Protein AF-A0A917MVS4-F1 (afdb_monomer_lite)

Secondary structure (DSSP, 8-state):
----------HHHHHHHHHHHHHHHHHHHHHHHHHHHHHHHHHHHHHHHHHHHHHHHHHHS----SSSTT-HHHHHHHHHHH-S---TT-EEEEEEEEEETTEEEEEEEEE--HHHHHHHHHHHT-EE-SS--TT---S---TT--GGGGGTSPPEEEEETTTEEEEEEEETTTTEEEEEEEE-

Structure (mmCIF, N/CA/C/O backbone):
data_AF-A0A917MVS4-F1
#
_entry.id   AF-A0A917MVS4-F1
#
loop_
_atom_site.group_PDB
_atom_site.id
_atom_site.type_symbol
_atom_site.label_atom_id
_atom_site.label_alt_id
_atom_site.label_comp_id
_atom_site.label_asym_id
_atom_site.label_entity_id
_atom_site.label_seq_id
_atom_site.pdbx_PDB_ins_code
_atom_site.Cartn_x
_atom_site.Cartn_y
_atom_site.Cartn_z
_atom_site.occupancy
_atom_site.B_iso_or_equiv
_atom_site.auth_seq_id
_atom_site.auth_comp_id
_atom_site.auth_asym_id
_atom_site.auth_atom_id
_atom_site.pdbx_PDB_model_num
ATOM 1 N N . MET A 1 1 ? -52.071 9.893 83.501 1.00 41.19 1 MET A N 1
ATOM 2 C CA . MET A 1 1 ? -51.547 9.635 82.142 1.00 41.19 1 MET A CA 1
ATOM 3 C C . MET A 1 1 ? -51.287 8.143 82.012 1.00 41.19 1 MET A C 1
ATOM 5 O O . MET A 1 1 ? -50.358 7.652 82.637 1.00 41.19 1 MET 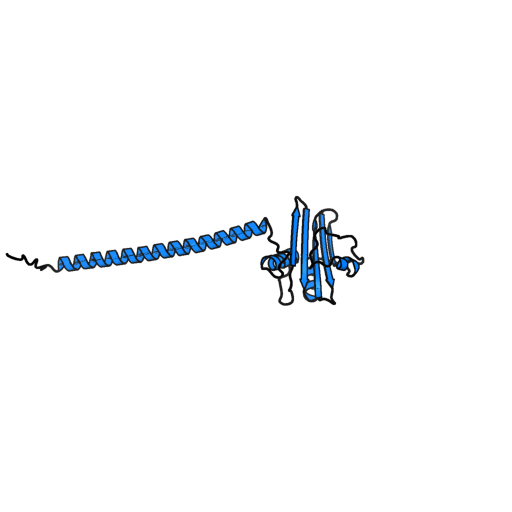A O 1
ATOM 9 N N . LYS A 1 2 ? -52.160 7.395 81.328 1.00 37.34 2 LYS A N 1
ATOM 10 C CA . LYS A 1 2 ? -52.000 5.945 81.138 1.00 37.34 2 LYS A CA 1
ATOM 11 C C . LYS A 1 2 ? -51.473 5.696 79.725 1.00 37.34 2 LYS A C 1
ATOM 13 O O . LYS A 1 2 ? -52.180 5.967 78.761 1.00 37.34 2 LYS A O 1
ATOM 18 N N . TYR A 1 3 ? -50.236 5.215 79.628 1.00 49.66 3 TYR A N 1
ATOM 19 C CA . TYR A 1 3 ? -49.672 4.661 78.399 1.00 49.66 3 TYR A CA 1
ATOM 20 C C . TYR A 1 3 ? -50.401 3.353 78.074 1.00 49.66 3 TYR A C 1
ATOM 22 O O . TYR A 1 3 ? -50.396 2.422 78.880 1.00 49.66 3 TYR A O 1
ATOM 30 N N . VAL A 1 4 ? -51.041 3.286 76.906 1.00 44.44 4 VAL A N 1
ATOM 31 C CA . VAL A 1 4 ? -51.568 2.032 76.359 1.00 44.44 4 VAL A CA 1
ATOM 32 C C . VAL A 1 4 ? -50.402 1.308 75.696 1.00 44.44 4 VAL A C 1
ATOM 34 O O . VAL A 1 4 ? -49.976 1.659 74.599 1.00 44.44 4 VAL A O 1
ATOM 37 N N . ALA A 1 5 ? -49.857 0.315 76.395 1.00 51.31 5 ALA A N 1
ATOM 38 C CA . ALA A 1 5 ? -48.908 -0.629 75.830 1.00 51.31 5 ALA A CA 1
ATOM 39 C C . ALA A 1 5 ? -49.654 -1.550 74.852 1.00 51.31 5 ALA A C 1
ATOM 41 O O . ALA A 1 5 ? -50.436 -2.409 75.262 1.00 51.31 5 ALA A O 1
ATOM 42 N N . PHE A 1 6 ? -49.422 -1.355 73.554 1.00 44.78 6 PHE A N 1
ATOM 43 C CA . PHE A 1 6 ? -49.920 -2.233 72.500 1.00 44.78 6 PHE A CA 1
ATOM 44 C C . PHE A 1 6 ? -49.126 -3.548 72.531 1.00 44.78 6 PHE A C 1
ATOM 46 O O . PHE A 1 6 ? -48.059 -3.681 71.936 1.00 44.78 6 PHE A O 1
ATOM 53 N N . GLN A 1 7 ? -49.618 -4.512 73.307 1.00 50.81 7 GLN A N 1
ATOM 54 C CA . GLN A 1 7 ? -49.076 -5.868 73.388 1.00 50.81 7 GLN A CA 1
ATOM 55 C C . GLN A 1 7 ? -49.448 -6.640 72.109 1.00 50.81 7 GLN A C 1
ATOM 57 O O . GLN A 1 7 ? -50.547 -7.182 71.991 1.00 50.81 7 GLN A O 1
ATOM 62 N N . LEU A 1 8 ? -48.527 -6.695 71.142 1.00 50.81 8 LEU A N 1
ATOM 63 C CA . LEU A 1 8 ? -48.584 -7.581 69.972 1.00 50.81 8 LEU A CA 1
ATOM 64 C C . LEU A 1 8 ? -48.463 -9.047 70.428 1.00 50.81 8 LEU A C 1
ATOM 66 O O . LEU A 1 8 ? -47.380 -9.617 70.470 1.00 50.81 8 LEU A O 1
ATOM 70 N N . ARG A 1 9 ? -49.589 -9.661 70.806 1.00 53.62 9 ARG A N 1
ATOM 71 C CA . ARG A 1 9 ? -49.656 -11.035 71.343 1.00 53.62 9 ARG A CA 1
ATOM 72 C C . ARG A 1 9 ? -50.096 -12.082 70.311 1.00 53.62 9 ARG A C 1
ATOM 74 O O . ARG A 1 9 ? -50.556 -13.152 70.694 1.00 53.62 9 ARG A O 1
ATOM 81 N N . ASN A 1 10 ? -50.004 -11.781 69.014 1.00 52.28 10 ASN A N 1
ATOM 82 C CA . ASN A 1 10 ? -50.500 -12.676 67.970 1.00 52.28 10 ASN A CA 1
ATOM 83 C C . ASN A 1 10 ? -49.387 -13.053 66.966 1.00 52.28 10 ASN A C 1
ATOM 85 O O . ASN A 1 10 ? -49.055 -12.240 66.098 1.00 52.28 10 ASN A O 1
ATOM 89 N N . PRO A 1 11 ? -48.804 -14.267 67.060 1.00 60.72 11 PRO A N 1
ATOM 90 C CA . PRO A 1 11 ? -47.680 -14.704 66.219 1.00 60.72 11 PRO A CA 1
ATOM 91 C C . PRO A 1 11 ? -48.031 -14.767 64.723 1.00 60.72 11 PRO A C 1
ATOM 93 O O . PRO A 1 11 ? -47.141 -14.718 63.875 1.00 60.72 11 PRO A O 1
ATOM 96 N N . VAL A 1 12 ? -49.326 -14.793 64.391 1.00 61.19 12 VAL A N 1
ATOM 97 C CA . VAL A 1 12 ? -49.833 -14.744 63.013 1.00 61.19 12 VAL A CA 1
ATOM 98 C C . VAL A 1 12 ? -49.459 -13.428 62.320 1.00 61.19 12 VAL A C 1
ATOM 100 O O . VAL A 1 12 ? -49.062 -13.442 61.158 1.00 61.19 12 VAL A O 1
ATOM 103 N N . PHE A 1 13 ? -49.495 -12.293 63.028 1.00 57.75 13 PHE A N 1
ATOM 104 C CA . PHE A 1 13 ? -49.138 -10.993 62.441 1.00 57.75 13 PHE A CA 1
ATOM 105 C C . PHE A 1 13 ? -47.639 -10.873 62.139 1.00 57.75 13 PHE A C 1
ATOM 107 O O . PHE A 1 13 ? -47.268 -10.250 61.146 1.00 57.75 13 PHE A O 1
ATOM 114 N N . LEU A 1 14 ? -46.780 -11.503 62.949 1.00 59.91 14 LEU A N 1
ATOM 115 C CA . LEU A 1 14 ? -45.331 -11.502 62.735 1.00 59.91 14 LEU A CA 1
ATOM 116 C C . LEU A 1 14 ? -44.950 -12.331 61.495 1.00 59.91 14 LEU A C 1
ATOM 118 O O . LEU A 1 14 ? -44.132 -11.900 60.685 1.00 59.91 14 LEU A O 1
ATOM 122 N N . LEU A 1 15 ? -45.593 -13.490 61.309 1.00 58.59 15 LEU A N 1
ATOM 123 C CA . LEU A 1 15 ? -45.392 -14.359 60.143 1.00 58.59 15 LEU A CA 1
ATOM 124 C C . LEU A 1 15 ? -45.848 -13.696 58.837 1.00 58.59 15 LEU A C 1
ATOM 126 O O . LEU A 1 15 ? -45.114 -13.727 57.849 1.00 58.59 15 LEU A O 1
ATOM 130 N N . VAL A 1 16 ? -47.006 -13.027 58.841 1.00 62.59 16 VAL A N 1
ATOM 131 C CA . VAL A 1 16 ? -47.497 -12.277 57.671 1.00 62.59 16 VAL A CA 1
ATOM 132 C C . VAL A 1 16 ? -46.528 -11.147 57.302 1.00 62.59 16 VAL A C 1
ATOM 134 O O . VAL A 1 16 ? -46.169 -11.005 56.133 1.00 62.59 16 VAL A O 1
ATOM 137 N N . PHE A 1 17 ? -46.003 -10.404 58.283 1.00 59.25 17 PHE A N 1
ATOM 138 C CA . PHE A 1 17 ? -45.018 -9.348 58.023 1.00 59.25 17 PHE A CA 1
ATOM 139 C C . PHE A 1 17 ? -43.716 -9.883 57.403 1.00 59.25 17 PHE A C 1
ATOM 141 O O . PHE A 1 17 ? -43.214 -9.307 56.438 1.00 59.25 17 PHE A O 1
ATOM 148 N N . ILE A 1 18 ? -43.197 -11.017 57.887 1.00 62.38 18 ILE A N 1
ATOM 149 C CA . ILE A 1 18 ? -41.980 -11.645 57.340 1.00 62.38 18 ILE A CA 1
ATOM 150 C C . ILE A 1 18 ? -42.192 -12.085 55.881 1.00 62.38 18 ILE A C 1
ATOM 152 O O . ILE A 1 18 ? -41.308 -11.889 55.040 1.00 62.38 18 ILE A O 1
ATOM 156 N N . THR A 1 19 ? -43.370 -12.618 55.538 1.00 57.91 19 THR A N 1
ATOM 157 C CA . THR A 1 19 ? -43.679 -13.002 54.146 1.00 57.91 19 THR A CA 1
ATOM 158 C C . THR A 1 19 ? -43.771 -11.802 53.198 1.00 57.91 19 THR A C 1
ATOM 160 O O . THR A 1 19 ? -43.293 -11.880 52.068 1.00 57.91 19 THR A O 1
ATOM 163 N N . ILE A 1 20 ? -44.290 -10.658 53.658 1.00 62.25 20 ILE A N 1
ATOM 164 C CA . ILE A 1 20 ? -44.389 -9.434 52.844 1.00 62.25 20 ILE A CA 1
ATOM 165 C C . ILE A 1 20 ? -43.001 -8.815 52.616 1.00 62.25 20 ILE A C 1
ATOM 167 O O . ILE A 1 20 ? -42.663 -8.441 51.491 1.00 62.25 20 ILE A O 1
ATOM 171 N N . VAL A 1 21 ? -42.159 -8.756 53.654 1.00 61.44 21 VAL A N 1
ATOM 172 C CA . VAL A 1 21 ? -40.800 -8.192 53.555 1.00 61.44 21 VAL A CA 1
ATOM 173 C C . VAL A 1 21 ? -39.905 -9.044 52.644 1.00 61.44 21 VAL A C 1
ATOM 175 O O . VAL A 1 21 ? -39.196 -8.504 51.793 1.00 61.44 21 VAL A O 1
ATOM 178 N N . THR A 1 22 ? -39.971 -10.376 52.753 1.00 63.06 22 THR A N 1
ATOM 179 C CA . THR A 1 22 ? -39.196 -11.288 51.887 1.00 63.06 22 THR A CA 1
ATOM 180 C C . THR A 1 22 ? -39.677 -11.273 50.430 1.00 63.06 22 THR A C 1
ATOM 182 O O . THR A 1 22 ? -38.852 -11.351 49.511 1.00 63.06 22 THR A O 1
ATOM 185 N N . ALA A 1 23 ? -40.981 -11.085 50.191 1.00 61.34 23 ALA A N 1
ATOM 186 C CA . ALA A 1 23 ? -41.532 -10.873 48.853 1.00 61.34 23 ALA A CA 1
ATOM 187 C C . ALA A 1 23 ? -41.030 -9.559 48.223 1.00 61.34 23 ALA A C 1
ATOM 189 O O . ALA A 1 23 ? -40.517 -9.586 47.102 1.00 61.34 23 ALA A O 1
ATOM 190 N N . CYS A 1 24 ? -41.074 -8.436 48.951 1.00 64.00 24 CYS A N 1
ATOM 191 C CA . CYS A 1 24 ? -40.551 -7.146 48.477 1.00 64.00 24 CYS A CA 1
ATOM 192 C C . CYS A 1 24 ? -39.060 -7.209 48.123 1.00 64.00 24 CYS A C 1
ATOM 194 O O . CYS A 1 24 ? -38.662 -6.774 47.043 1.00 64.00 24 CYS A O 1
ATOM 196 N N . HIS A 1 25 ? -38.239 -7.819 48.981 1.00 64.38 25 HIS A N 1
ATOM 197 C CA . HIS A 1 25 ? -36.796 -7.925 48.749 1.00 64.38 25 HIS A CA 1
ATOM 198 C C . HIS A 1 25 ? -36.465 -8.779 47.508 1.00 64.38 25 HIS A C 1
ATOM 200 O O . HIS A 1 25 ? -35.512 -8.512 46.771 1.00 64.38 25 HIS A O 1
ATOM 206 N N . THR A 1 26 ? -37.284 -9.800 47.236 1.00 70.44 26 THR A N 1
ATOM 207 C CA . THR A 1 26 ? -37.154 -10.646 46.041 1.00 70.44 26 THR A CA 1
ATOM 208 C C . THR A 1 26 ? -37.550 -9.895 44.769 1.00 70.44 26 THR A C 1
ATOM 210 O O . THR A 1 26 ? -36.876 -10.030 43.745 1.00 70.44 26 THR A O 1
ATOM 213 N N . VAL A 1 27 ? -38.612 -9.085 44.826 1.00 75.75 27 VAL A N 1
ATOM 214 C CA . VAL A 1 27 ? -39.059 -8.238 43.709 1.00 75.75 27 VAL A CA 1
ATOM 215 C C . VAL A 1 27 ? -38.017 -7.165 43.390 1.00 75.75 27 VAL A C 1
ATOM 217 O O . VAL A 1 27 ? -37.654 -7.006 42.226 1.00 75.75 27 VAL A O 1
ATOM 220 N N . GLU A 1 28 ? -37.454 -6.501 44.400 1.00 76.25 28 GLU A N 1
ATOM 221 C CA . GLU A 1 28 ? -36.420 -5.479 44.210 1.00 76.25 28 GLU A CA 1
ATOM 222 C C . GLU A 1 28 ? -35.139 -6.068 43.598 1.00 76.25 28 GLU A C 1
ATOM 224 O O . GLU A 1 28 ? -34.580 -5.512 42.648 1.00 76.25 28 GLU A O 1
ATOM 229 N N . ARG A 1 29 ? -34.697 -7.243 44.075 1.00 79.19 29 ARG A N 1
ATOM 230 C CA . ARG A 1 29 ? -33.520 -7.929 43.518 1.00 79.19 29 ARG A CA 1
ATOM 231 C C . ARG A 1 29 ? -33.736 -8.341 42.062 1.00 79.19 29 ARG A C 1
ATOM 233 O O . ARG A 1 29 ? -32.849 -8.129 41.236 1.00 79.19 29 ARG A O 1
ATOM 240 N N . LYS A 1 30 ? -34.907 -8.903 41.736 1.00 82.31 30 LYS A N 1
ATOM 241 C CA . LYS A 1 30 ? -35.267 -9.256 40.352 1.00 82.31 30 LYS A CA 1
ATOM 242 C C . LYS A 1 30 ? -35.356 -8.012 39.463 1.00 82.31 30 LYS A C 1
ATOM 244 O O . LYS A 1 30 ? -34.868 -8.051 38.337 1.00 82.31 30 LYS A O 1
ATOM 249 N N . GLY A 1 31 ? -35.897 -6.907 39.979 1.00 77.88 31 GLY A N 1
ATOM 250 C CA . GLY A 1 31 ? -35.956 -5.619 39.285 1.00 77.88 31 GLY A CA 1
ATOM 251 C C . GLY A 1 31 ? -34.570 -5.065 38.943 1.00 77.88 31 GLY A C 1
ATOM 252 O O . GLY A 1 31 ? -34.321 -4.715 37.791 1.00 77.88 31 GLY A O 1
ATOM 253 N N . LYS A 1 32 ? -33.631 -5.071 39.900 1.00 85.81 32 LYS A N 1
ATOM 254 C CA . LYS A 1 32 ? -32.236 -4.647 39.665 1.00 85.81 32 LYS A CA 1
ATOM 255 C C . LYS A 1 32 ? -31.526 -5.536 38.638 1.00 85.81 32 LYS A C 1
ATOM 257 O O . LYS A 1 32 ? -30.862 -5.020 37.747 1.00 85.81 32 LYS A O 1
ATOM 262 N N . GLN A 1 33 ? -31.710 -6.856 38.710 1.00 85.50 33 GLN A N 1
ATOM 263 C CA . GLN A 1 33 ? -31.134 -7.791 37.734 1.00 85.50 33 GLN A CA 1
ATOM 264 C C . GLN A 1 33 ? -31.681 -7.575 36.316 1.00 85.50 33 GLN A C 1
ATOM 266 O O . GLN A 1 33 ? -30.920 -7.623 35.352 1.00 85.50 33 GLN A O 1
ATOM 271 N N . LEU A 1 34 ? -32.983 -7.309 36.182 1.00 83.75 34 LEU A N 1
ATOM 272 C CA . LEU A 1 34 ? -33.605 -6.968 34.901 1.00 83.75 34 LEU A CA 1
ATOM 273 C C . LEU A 1 34 ? -33.063 -5.650 34.339 1.00 83.75 34 LEU A C 1
ATOM 275 O O . LEU A 1 34 ? -32.744 -5.591 33.155 1.00 83.75 34 LEU A O 1
ATOM 279 N N . ALA A 1 35 ? -32.910 -4.623 35.178 1.00 84.44 35 ALA A N 1
ATOM 280 C CA . ALA A 1 35 ? -32.369 -3.330 34.765 1.00 84.44 35 ALA A CA 1
ATOM 281 C C . ALA A 1 35 ? -30.907 -3.429 34.295 1.00 84.44 35 ALA A C 1
ATOM 283 O O . ALA A 1 35 ? -30.560 -2.874 33.255 1.00 84.44 35 ALA A O 1
ATOM 284 N N . GLU A 1 36 ? -30.059 -4.171 35.012 1.00 89.62 36 GLU A N 1
ATOM 285 C CA . GLU A 1 36 ? -28.662 -4.382 34.612 1.00 89.62 36 GLU A CA 1
ATOM 286 C C . GLU A 1 36 ? -28.554 -5.218 33.331 1.00 89.62 36 GLU A C 1
ATOM 288 O O . GLU A 1 36 ? -27.812 -4.856 32.419 1.00 89.62 36 GLU A O 1
ATOM 293 N N . LYS A 1 37 ? -29.373 -6.269 33.181 1.00 89.19 37 LYS A N 1
ATOM 294 C CA . LYS A 1 37 ? -29.422 -7.053 31.937 1.00 89.19 37 LYS A CA 1
ATOM 295 C C . LYS A 1 37 ? -29.899 -6.212 30.749 1.00 89.19 37 LYS A C 1
ATOM 297 O O . LYS A 1 37 ? -29.370 -6.352 29.647 1.00 89.19 37 LYS A O 1
ATOM 302 N N . ALA A 1 38 ? -30.865 -5.318 30.967 1.00 84.88 38 ALA A N 1
ATOM 303 C CA . ALA A 1 38 ? -31.341 -4.386 29.949 1.00 84.88 38 ALA A CA 1
ATOM 304 C C . ALA A 1 38 ? -30.250 -3.384 29.539 1.00 84.88 38 ALA A C 1
ATOM 306 O O . ALA A 1 38 ? -30.046 -3.180 28.345 1.00 84.88 38 ALA A O 1
ATOM 307 N N . LYS A 1 39 ? -29.502 -2.819 30.499 1.00 88.50 39 LYS A N 1
ATOM 308 C CA . LYS A 1 39 ? -28.346 -1.952 30.210 1.00 88.50 39 LYS A CA 1
ATOM 309 C C . LYS A 1 39 ? -27.271 -2.687 29.419 1.00 88.50 39 LYS A C 1
ATOM 311 O O . LYS A 1 39 ? -26.815 -2.168 28.410 1.00 88.50 39 LYS A O 1
ATOM 316 N N . GLN A 1 40 ? -26.899 -3.892 29.844 1.00 90.00 40 GLN A N 1
ATOM 317 C CA . GLN A 1 40 ? -25.866 -4.679 29.173 1.00 90.00 40 GLN A CA 1
ATOM 318 C C . GLN A 1 40 ? -26.264 -5.010 27.729 1.00 90.00 40 GLN A C 1
ATOM 320 O O . GLN A 1 40 ? -25.485 -4.780 26.808 1.00 90.00 40 GLN A O 1
ATOM 325 N N . THR A 1 41 ? -27.514 -5.434 27.522 1.00 88.38 41 THR A N 1
ATOM 326 C CA . THR A 1 41 ? -28.061 -5.680 26.179 1.00 88.38 41 THR A CA 1
ATOM 327 C C . THR A 1 41 ? -28.059 -4.400 25.338 1.00 88.38 41 THR A C 1
ATOM 329 O O . THR A 1 41 ? -27.696 -4.433 24.167 1.00 88.38 41 THR A O 1
ATOM 332 N N . ALA A 1 42 ? -28.429 -3.253 25.920 1.00 87.50 42 ALA A N 1
ATOM 333 C CA . ALA A 1 42 ? -28.412 -1.972 25.217 1.00 87.50 42 ALA A CA 1
ATOM 334 C C . ALA A 1 42 ? -26.993 -1.567 24.782 1.00 87.50 42 ALA A C 1
ATOM 336 O O . ALA A 1 42 ? -26.820 -1.086 23.662 1.00 87.50 42 ALA A O 1
ATOM 337 N N . THR A 1 43 ? -25.982 -1.800 25.623 1.00 89.94 43 THR A N 1
ATOM 338 C CA . THR A 1 43 ? -24.574 -1.552 25.283 1.00 89.94 43 THR A CA 1
ATOM 339 C C . THR A 1 43 ? -24.095 -2.486 24.172 1.00 89.94 43 THR A C 1
ATOM 341 O O . THR A 1 43 ? -23.562 -2.015 23.174 1.00 89.94 43 THR A O 1
ATOM 344 N N . GLU A 1 44 ? -24.361 -3.791 24.271 1.00 92.62 44 GLU A N 1
ATOM 345 C CA . GLU A 1 44 ? -23.974 -4.768 23.240 1.00 92.62 44 GLU A CA 1
ATOM 346 C C . GLU A 1 44 ? -24.630 -4.477 21.881 1.00 92.62 44 GLU A C 1
ATOM 348 O O . GLU A 1 44 ? -23.982 -4.554 20.830 1.00 92.62 44 GLU A O 1
ATOM 353 N N . VAL A 1 45 ? -25.914 -4.100 21.886 1.00 90.00 45 VAL A N 1
ATOM 354 C CA . VAL A 1 45 ? -26.632 -3.684 20.676 1.00 90.00 45 VAL A CA 1
ATOM 355 C C . VAL A 1 45 ? -26.020 -2.406 20.110 1.00 90.00 45 VAL A C 1
ATOM 357 O O . VAL A 1 45 ? -25.768 -2.349 18.907 1.00 90.00 45 VAL A O 1
ATOM 360 N N . ARG A 1 46 ? -25.731 -1.404 20.951 1.00 89.00 46 ARG A N 1
ATOM 361 C CA . ARG A 1 46 ? -25.084 -0.155 20.527 1.00 89.00 46 ARG A CA 1
ATOM 362 C C . ARG A 1 46 ? -23.729 -0.419 19.876 1.00 89.00 46 ARG A C 1
ATOM 364 O O . ARG A 1 46 ? -23.487 0.092 18.787 1.00 89.00 46 ARG A O 1
ATOM 371 N N . ASP A 1 47 ? -22.887 -1.242 20.489 1.00 90.00 47 ASP A N 1
ATOM 372 C CA . ASP A 1 47 ? -21.557 -1.568 19.967 1.00 90.00 47 ASP A CA 1
ATOM 373 C C . ASP A 1 47 ? -21.647 -2.330 18.643 1.00 90.00 47 ASP A C 1
ATOM 375 O O . ASP A 1 47 ? -20.904 -2.060 17.697 1.00 90.00 47 ASP A O 1
ATOM 379 N N . THR A 1 48 ? -22.599 -3.260 18.539 1.00 90.69 48 THR A N 1
ATOM 380 C CA . THR A 1 48 ? -22.844 -4.012 17.304 1.00 90.69 48 THR A CA 1
ATOM 381 C C . THR A 1 48 ? -23.333 -3.099 16.182 1.00 90.69 48 THR A C 1
ATOM 383 O O . THR A 1 48 ? -22.882 -3.230 15.042 1.00 90.69 48 THR A O 1
ATOM 386 N N . VAL A 1 49 ? -24.243 -2.168 16.484 1.00 88.12 49 VAL A N 1
ATOM 387 C CA . VAL A 1 49 ? -24.736 -1.177 15.521 1.00 88.12 49 VAL A CA 1
ATOM 388 C C . VAL A 1 49 ? -23.614 -0.232 15.107 1.00 88.12 49 VAL A C 1
ATOM 390 O O . VAL A 1 49 ? -23.431 -0.048 13.910 1.00 88.12 49 VAL A O 1
ATOM 393 N N . SER A 1 50 ? -22.819 0.286 16.049 1.00 82.94 50 SER A N 1
ATOM 394 C CA . SER A 1 50 ? -21.676 1.161 15.754 1.00 82.94 50 SER A CA 1
ATOM 395 C C . SER A 1 50 ? -20.705 0.484 14.794 1.00 82.94 50 SER A C 1
ATOM 397 O O . SER A 1 50 ? -20.469 0.994 13.709 1.00 82.94 50 SER A O 1
ATOM 399 N N . LYS A 1 51 ? -20.266 -0.744 15.101 1.00 84.69 51 LYS A N 1
ATOM 400 C CA . LYS A 1 51 ? -19.364 -1.506 14.220 1.00 84.69 51 LYS A CA 1
ATOM 401 C C . LYS A 1 51 ? -19.951 -1.743 12.829 1.00 84.69 51 LYS A C 1
ATOM 403 O O . LYS A 1 51 ? -19.219 -1.772 11.842 1.00 84.69 51 LYS A O 1
ATOM 408 N N . ARG A 1 52 ? -21.269 -1.952 12.727 1.00 82.38 52 ARG A N 1
ATOM 409 C CA . ARG A 1 52 ? -21.949 -2.100 11.431 1.00 82.38 52 ARG A CA 1
ATOM 410 C C . ARG A 1 52 ? -21.996 -0.787 10.662 1.00 82.38 52 ARG A C 1
ATOM 412 O O . ARG A 1 52 ? -21.794 -0.834 9.454 1.00 82.38 52 ARG A O 1
ATOM 419 N N . VAL A 1 53 ? -22.257 0.332 11.340 1.00 76.94 53 VAL A N 1
ATOM 420 C CA . VAL A 1 53 ? -22.238 1.678 10.756 1.00 76.94 53 VAL A CA 1
ATOM 421 C C . VAL A 1 53 ? -20.832 2.007 10.274 1.00 76.94 53 VAL A C 1
ATOM 423 O O . VAL A 1 53 ? -20.686 2.323 9.102 1.00 76.94 53 VAL A O 1
ATOM 426 N N . ASP A 1 54 ? -19.807 1.812 11.102 1.00 75.31 54 ASP A N 1
ATOM 427 C CA . ASP A 1 54 ? -18.407 2.057 10.743 1.00 75.31 54 ASP A CA 1
ATOM 428 C C . ASP A 1 54 ? -17.996 1.223 9.527 1.00 75.31 54 ASP A C 1
ATOM 430 O O . ASP A 1 54 ? -17.449 1.748 8.564 1.00 75.31 54 ASP A O 1
ATOM 434 N N . LYS A 1 55 ? -18.358 -0.067 9.500 1.00 73.88 55 LYS A N 1
ATOM 435 C CA . LYS A 1 55 ? -18.117 -0.939 8.340 1.00 73.88 55 LYS A CA 1
ATOM 436 C C . LYS A 1 55 ? -18.849 -0.462 7.080 1.00 73.88 55 LYS A C 1
ATOM 438 O O . LYS A 1 55 ? -18.346 -0.639 5.974 1.00 73.88 55 LYS A O 1
ATOM 443 N N . TRP A 1 56 ? -20.053 0.089 7.224 1.00 70.88 56 TRP A N 1
ATOM 444 C CA . TRP A 1 56 ? -20.833 0.621 6.105 1.00 70.88 56 TRP A CA 1
ATOM 445 C C . TRP A 1 56 ? -20.263 1.937 5.580 1.00 70.88 56 TRP A C 1
ATOM 447 O O . TRP A 1 56 ? -20.174 2.115 4.366 1.00 70.88 56 TRP A O 1
ATOM 457 N N . VAL A 1 57 ? -19.863 2.829 6.486 1.00 67.00 57 VAL A N 1
ATOM 458 C CA . VAL A 1 57 ? -19.192 4.089 6.168 1.00 67.00 57 VAL A CA 1
ATOM 459 C C . VAL A 1 57 ? -17.878 3.790 5.469 1.00 67.00 57 VAL A C 1
ATOM 461 O O . VAL A 1 57 ? -17.683 4.285 4.372 1.00 67.00 57 VAL A O 1
ATOM 464 N N . ASP A 1 58 ? -17.053 2.890 6.004 1.00 68.38 58 ASP A N 1
ATOM 465 C CA . ASP A 1 58 ? -15.779 2.504 5.392 1.00 68.38 58 ASP A CA 1
ATOM 466 C C . ASP A 1 58 ? -15.955 1.841 4.018 1.00 68.38 58 ASP A C 1
ATOM 468 O O . ASP A 1 58 ? -15.154 2.032 3.109 1.00 68.38 58 ASP A O 1
ATOM 472 N N . LYS A 1 59 ? -17.047 1.091 3.821 1.00 64.62 59 LYS A N 1
ATOM 473 C CA . LYS A 1 59 ? -17.389 0.537 2.506 1.00 64.62 59 LYS A CA 1
ATOM 474 C C . LYS A 1 59 ? -17.763 1.626 1.495 1.00 64.62 59 LYS A C 1
ATOM 476 O O . LYS A 1 59 ? -17.563 1.424 0.299 1.00 64.62 59 LYS A O 1
ATOM 481 N N . ARG A 1 60 ? -18.370 2.731 1.939 1.00 60.59 60 ARG A N 1
ATOM 482 C CA . ARG A 1 60 ? -18.875 3.787 1.047 1.00 60.59 60 ARG A CA 1
ATOM 483 C C . ARG A 1 60 ? -17.885 4.932 0.845 1.00 60.59 60 ARG A C 1
ATOM 485 O O . ARG A 1 60 ? -17.842 5.488 -0.245 1.00 60.59 60 ARG A O 1
ATOM 492 N N . PHE A 1 61 ? -17.118 5.241 1.879 1.00 63.69 61 PHE A N 1
ATOM 493 C CA . PHE A 1 61 ? -16.102 6.277 1.966 1.00 63.69 61 PHE A CA 1
ATOM 494 C C . PHE A 1 61 ? -14.882 5.633 2.614 1.00 63.69 61 PHE A C 1
ATOM 496 O O . PHE A 1 61 ? -14.718 5.717 3.834 1.00 63.69 61 PHE A O 1
ATOM 503 N N . PRO A 1 62 ? -14.085 4.894 1.830 1.00 65.75 62 PRO A N 1
ATOM 504 C CA . PRO A 1 62 ? -12.937 4.200 2.373 1.00 65.75 62 PRO A CA 1
ATOM 505 C C . PRO A 1 62 ? -12.031 5.203 3.084 1.00 65.75 62 PRO A C 1
ATOM 507 O O . PRO A 1 62 ? -11.511 6.122 2.464 1.00 65.75 62 PRO A O 1
ATOM 510 N N . ALA A 1 63 ? -11.855 5.044 4.396 1.00 82.94 63 ALA A N 1
ATOM 511 C CA . ALA A 1 63 ? -10.907 5.848 5.146 1.00 82.94 63 ALA A CA 1
ATOM 512 C C . ALA A 1 63 ? -9.476 5.511 4.694 1.00 82.94 63 ALA A C 1
ATOM 514 O O . ALA A 1 63 ? -9.113 4.331 4.601 1.00 82.94 63 ALA A O 1
ATOM 515 N N . PHE A 1 64 ? -8.699 6.551 4.408 1.00 89.56 64 PHE A N 1
ATOM 516 C CA . PHE A 1 64 ? -7.265 6.535 4.125 1.00 89.56 64 PHE A CA 1
ATOM 517 C C . PHE A 1 64 ? -6.594 7.531 5.074 1.00 89.56 64 PHE A C 1
ATOM 519 O O . PHE A 1 64 ? -7.195 8.556 5.398 1.00 89.56 64 PHE A O 1
ATOM 526 N N . ASP A 1 65 ? -5.364 7.249 5.501 1.00 92.44 65 ASP A N 1
ATOM 527 C CA . ASP A 1 65 ? -4.534 8.216 6.218 1.00 92.44 65 ASP A CA 1
ATOM 528 C C . ASP A 1 65 ? -3.224 8.429 5.457 1.00 92.44 65 ASP A C 1
ATOM 530 O O . ASP A 1 65 ? -2.289 7.628 5.522 1.00 92.44 65 ASP A O 1
ATOM 534 N N . ALA A 1 66 ? -3.160 9.535 4.721 1.00 93.31 66 ALA A N 1
ATOM 535 C CA . ALA A 1 66 ? -1.992 9.872 3.923 1.00 93.31 66 ALA A CA 1
ATOM 536 C C . ALA A 1 66 ? -0.829 10.432 4.757 1.00 93.31 66 ALA A C 1
ATOM 538 O O . ALA A 1 66 ? 0.258 10.617 4.220 1.00 93.31 66 ALA A O 1
ATOM 539 N N . TYR A 1 67 ? -1.014 10.731 6.045 1.00 93.56 67 TYR A N 1
ATOM 540 C CA . TYR A 1 67 ? -0.019 11.461 6.837 1.00 93.56 67 TYR A CA 1
ATOM 541 C C . TYR A 1 67 ? 0.592 10.619 7.955 1.00 93.56 67 TYR A C 1
ATOM 543 O O . TYR A 1 67 ? 1.740 10.859 8.337 1.00 93.56 67 TYR A O 1
ATOM 551 N N . GLN A 1 68 ? -0.128 9.616 8.458 1.00 96.12 68 GLN A N 1
ATOM 552 C CA . GLN A 1 68 ? 0.372 8.698 9.478 1.00 96.12 68 GLN A CA 1
ATOM 553 C C . GLN A 1 68 ? 0.546 7.286 8.906 1.00 96.12 68 GLN A C 1
ATOM 555 O O . GLN A 1 68 ? -0.418 6.704 8.405 1.00 96.12 68 GLN A O 1
ATOM 560 N N . PRO A 1 69 ? 1.753 6.695 8.990 1.00 97.75 69 PRO A N 1
ATOM 561 C CA . PRO A 1 69 ? 1.953 5.321 8.564 1.00 97.75 69 PRO A CA 1
ATOM 562 C C . PRO A 1 69 ? 1.307 4.333 9.537 1.00 97.75 69 PRO A C 1
ATOM 564 O O . PRO A 1 69 ? 1.152 4.615 10.724 1.00 97.75 69 PRO A O 1
ATOM 567 N N . ASP A 1 70 ? 1.012 3.130 9.045 1.00 97.19 70 ASP A N 1
ATOM 568 C CA . ASP A 1 70 ? 0.628 1.968 9.861 1.00 97.19 70 ASP A CA 1
ATOM 569 C C . ASP A 1 70 ? -0.608 2.183 10.759 1.00 97.19 70 ASP A C 1
ATOM 571 O O . ASP A 1 70 ? -0.800 1.471 11.753 1.00 97.19 70 ASP A O 1
ATOM 575 N N . THR A 1 71 ? -1.489 3.117 10.393 1.00 96.19 71 THR A N 1
ATOM 576 C CA . THR A 1 71 ? -2.821 3.215 10.996 1.00 96.19 71 THR A CA 1
ATOM 577 C C . THR A 1 71 ? -3.639 1.964 10.675 1.00 96.19 71 THR A C 1
ATOM 579 O O . THR A 1 71 ? -3.391 1.259 9.692 1.00 96.19 71 THR A O 1
ATOM 582 N N . GLU A 1 72 ? -4.659 1.678 11.484 1.00 94.25 72 GLU A N 1
ATOM 583 C CA . GLU A 1 72 ? -5.555 0.545 11.216 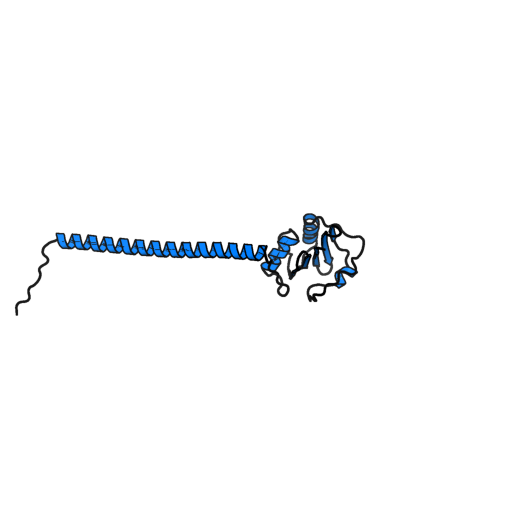1.00 94.25 72 GLU A CA 1
ATOM 584 C C . GLU A 1 72 ? -6.273 0.690 9.863 1.00 94.25 72 GLU A C 1
ATOM 586 O O . GLU A 1 72 ? -6.476 -0.300 9.156 1.00 94.25 72 GLU A O 1
ATOM 591 N N . HIS A 1 73 ? -6.567 1.927 9.444 1.00 92.56 73 HIS A N 1
ATOM 592 C CA . HIS A 1 73 ? -7.087 2.218 8.109 1.00 92.56 73 HIS A CA 1
ATOM 593 C C . HIS A 1 73 ? -6.076 1.843 7.018 1.00 92.56 73 HIS A C 1
ATOM 595 O O . HIS A 1 73 ? -6.419 1.079 6.117 1.00 92.56 73 HIS A O 1
ATOM 601 N N . ASN A 1 74 ? -4.817 2.275 7.124 1.00 96.44 74 ASN A N 1
ATOM 602 C CA . ASN A 1 74 ? -3.799 1.985 6.110 1.00 96.44 74 ASN A CA 1
ATOM 603 C C . ASN A 1 74 ? -3.479 0.490 6.007 1.00 96.44 74 ASN A C 1
ATOM 605 O O . ASN A 1 74 ? -3.390 -0.041 4.902 1.00 96.44 74 ASN A O 1
ATOM 609 N N . LYS A 1 75 ? -3.390 -0.226 7.135 1.00 96.75 75 LYS A N 1
ATOM 610 C CA . LYS A 1 75 ? -3.220 -1.694 7.151 1.00 96.75 75 LYS A CA 1
ATOM 611 C C . LYS A 1 75 ? -4.386 -2.419 6.478 1.00 96.75 75 LYS A C 1
ATOM 613 O O . LYS A 1 75 ? -4.184 -3.390 5.739 1.00 96.75 75 LYS A O 1
ATOM 618 N N . SER A 1 76 ? -5.608 -1.941 6.718 1.00 94.31 76 SER A N 1
ATOM 619 C CA . SER A 1 76 ? -6.809 -2.452 6.059 1.00 94.31 76 SER A CA 1
ATOM 620 C C . SER A 1 76 ? -6.754 -2.209 4.545 1.00 94.31 76 SER A C 1
ATOM 622 O O . SER A 1 76 ? -6.985 -3.138 3.769 1.00 94.31 76 SER A O 1
ATOM 624 N N . ARG A 1 77 ? -6.355 -1.005 4.103 1.00 94.12 77 ARG A N 1
ATOM 625 C CA . ARG A 1 77 ? -6.215 -0.659 2.675 1.00 94.12 77 ARG A CA 1
ATOM 626 C C . ARG A 1 77 ? -5.128 -1.448 1.978 1.00 94.12 77 ARG A C 1
ATOM 628 O O . ARG A 1 77 ? -5.387 -1.981 0.905 1.00 94.12 77 ARG A O 1
ATOM 635 N N . PHE A 1 78 ? -3.974 -1.600 2.614 1.00 97.50 78 PHE A N 1
ATOM 636 C CA . PHE A 1 78 ? -2.924 -2.486 2.134 1.00 97.50 78 PHE A CA 1
ATOM 637 C C . PHE A 1 78 ? -3.488 -3.876 1.833 1.00 97.50 78 PHE A C 1
ATOM 639 O O . PHE A 1 78 ? -3.377 -4.364 0.712 1.00 97.50 78 PHE A O 1
ATOM 646 N N . SER A 1 79 ? -4.177 -4.473 2.808 1.00 97.06 79 SER A N 1
ATOM 647 C CA . SER A 1 79 ? -4.703 -5.830 2.651 1.00 97.06 79 SER A CA 1
ATOM 648 C C . SER A 1 79 ? -5.791 -5.920 1.579 1.00 97.06 79 SER A C 1
ATOM 650 O O . SER A 1 79 ? -5.848 -6.898 0.837 1.00 97.06 79 SER A O 1
ATOM 652 N N . ALA A 1 80 ? -6.649 -4.901 1.483 1.00 94.88 80 ALA A N 1
ATOM 653 C CA . ALA A 1 80 ? -7.744 -4.860 0.522 1.00 94.88 80 ALA A CA 1
ATOM 654 C C . ALA A 1 80 ? -7.255 -4.709 -0.928 1.00 94.88 80 ALA A C 1
ATOM 656 O O . ALA A 1 80 ? -7.673 -5.482 -1.791 1.00 94.88 80 ALA A O 1
ATOM 657 N N . TYR A 1 81 ? -6.366 -3.748 -1.192 1.00 96.00 81 TYR A N 1
ATOM 658 C CA . TYR A 1 81 ? -5.907 -3.437 -2.549 1.00 96.00 81 TYR A CA 1
ATOM 659 C C . TYR A 1 81 ? -4.855 -4.438 -3.036 1.00 96.00 81 TYR A C 1
ATOM 661 O O . TYR A 1 81 ? -5.001 -5.015 -4.119 1.00 96.00 81 TYR A O 1
ATOM 669 N N . LEU A 1 82 ? -3.852 -4.746 -2.204 1.00 97.56 82 LEU A N 1
ATOM 670 C CA . LEU A 1 82 ? -2.763 -5.655 -2.576 1.00 97.56 82 LEU A CA 1
ATOM 671 C C . LEU A 1 82 ? -3.130 -7.138 -2.415 1.00 97.56 82 LEU A C 1
ATOM 673 O O . LEU A 1 82 ? -2.378 -7.997 -2.868 1.00 97.56 82 LEU A O 1
ATOM 677 N N . GLN A 1 83 ? -4.284 -7.447 -1.809 1.00 97.50 83 GLN A N 1
ATOM 678 C CA . GLN A 1 83 ? -4.828 -8.806 -1.659 1.00 97.50 83 GLN A CA 1
ATOM 679 C C . GLN A 1 83 ? -3.903 -9.780 -0.910 1.00 97.50 83 GLN A C 1
ATOM 681 O O . GLN A 1 83 ? -3.955 -10.995 -1.106 1.00 97.50 83 GLN A O 1
ATOM 686 N N . VAL A 1 84 ? -3.080 -9.249 -0.007 1.00 97.38 84 VAL A N 1
ATOM 687 C CA . VAL A 1 84 ? -2.196 -10.014 0.878 1.00 97.38 84 VAL A CA 1
ATOM 688 C C . VAL A 1 84 ? -2.317 -9.485 2.309 1.00 97.38 84 VAL A C 1
ATOM 690 O O . VAL A 1 84 ? -2.518 -8.288 2.496 1.00 97.38 84 VAL A O 1
ATOM 693 N N . PRO A 1 85 ? -2.208 -10.331 3.347 1.00 97.25 85 PRO A N 1
ATOM 694 C CA . PRO A 1 85 ? -2.262 -9.852 4.724 1.00 97.25 85 PRO A CA 1
ATOM 695 C C . PRO A 1 85 ? -1.014 -9.034 5.082 1.00 97.25 85 PRO A C 1
ATOM 697 O O . PRO A 1 85 ? 0.078 -9.304 4.581 1.00 97.25 85 PRO A O 1
ATOM 700 N N . VAL A 1 86 ? -1.155 -8.091 6.018 1.00 97.69 86 VAL A N 1
ATOM 701 C CA . VAL A 1 86 ? -0.008 -7.412 6.643 1.00 97.69 86 VAL A CA 1
ATOM 702 C C . VAL A 1 86 ? 0.785 -8.424 7.478 1.00 97.69 86 VAL A C 1
ATOM 704 O O . VAL A 1 86 ? 0.281 -8.973 8.459 1.00 97.69 86 VAL A O 1
ATOM 707 N N . THR A 1 87 ? 2.031 -8.679 7.085 1.00 96.94 87 THR A N 1
ATOM 708 C CA . THR A 1 87 ? 2.988 -9.535 7.801 1.00 96.94 87 THR A CA 1
ATOM 709 C C . THR A 1 87 ? 4.000 -8.700 8.588 1.00 96.94 87 THR A C 1
ATOM 711 O O . THR A 1 87 ? 4.062 -7.484 8.455 1.00 96.94 87 THR A O 1
ATOM 714 N N . SER A 1 88 ? 4.811 -9.339 9.436 1.00 97.38 88 SER A N 1
ATOM 715 C CA . SER A 1 88 ? 5.756 -8.642 10.326 1.00 97.38 88 SER A CA 1
ATOM 716 C C . SER A 1 88 ? 6.886 -7.885 9.611 1.00 97.38 88 SER A C 1
ATOM 718 O O . SER A 1 88 ? 7.526 -7.025 10.223 1.00 97.38 88 SER A O 1
ATOM 720 N N . ASP A 1 89 ? 7.152 -8.196 8.340 1.00 98.19 89 ASP A N 1
ATOM 721 C CA . ASP A 1 89 ? 8.093 -7.465 7.489 1.00 98.19 89 ASP A CA 1
ATOM 722 C C . ASP A 1 89 ? 7.478 -6.229 6.824 1.00 98.19 89 ASP A C 1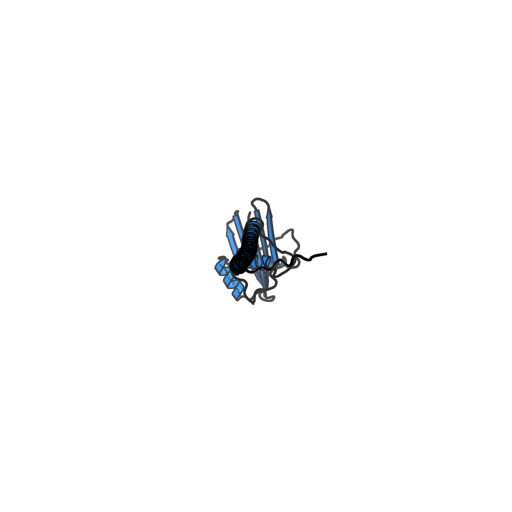
ATOM 724 O O . ASP A 1 89 ? 8.232 -5.370 6.374 1.00 98.19 89 ASP A O 1
ATOM 728 N N . VAL A 1 90 ? 6.145 -6.128 6.775 1.00 98.50 90 VAL A N 1
ATOM 729 C CA . VAL A 1 90 ? 5.434 -4.998 6.172 1.00 98.50 90 VAL A CA 1
ATOM 730 C C . VAL A 1 90 ? 5.283 -3.887 7.202 1.00 98.50 90 VAL A C 1
ATOM 732 O O . VAL A 1 90 ? 4.683 -4.090 8.258 1.00 98.50 90 VAL A O 1
ATOM 735 N N . LYS A 1 91 ? 5.856 -2.718 6.910 1.00 98.31 91 LYS A N 1
ATOM 736 C CA . LYS A 1 91 ? 5.887 -1.555 7.812 1.00 98.31 91 LYS A CA 1
ATOM 737 C C . LYS A 1 91 ? 5.819 -0.254 7.024 1.00 98.31 91 LYS A C 1
ATOM 739 O O . LYS A 1 91 ? 6.066 -0.255 5.819 1.00 98.31 91 LYS A O 1
ATOM 744 N N . ASN A 1 92 ? 5.594 0.855 7.719 1.00 98.38 92 ASN A N 1
ATOM 745 C CA . ASN A 1 92 ? 5.526 2.194 7.143 1.00 98.38 92 ASN A CA 1
ATOM 746 C C . ASN A 1 92 ? 4.475 2.292 6.028 1.00 98.38 92 ASN A C 1
ATOM 748 O O . ASN A 1 92 ? 4.753 2.852 4.971 1.00 98.38 92 ASN A O 1
ATOM 752 N N . ILE A 1 93 ? 3.300 1.694 6.234 1.00 98.56 93 ILE A N 1
ATOM 753 C CA . ILE A 1 93 ? 2.221 1.690 5.248 1.00 98.56 93 ILE A CA 1
ATOM 754 C C . ILE A 1 93 ? 1.563 3.070 5.227 1.00 98.56 93 ILE A C 1
ATOM 756 O O . ILE A 1 93 ? 0.792 3.412 6.129 1.00 98.56 93 ILE A O 1
ATOM 760 N N . TYR A 1 94 ? 1.832 3.830 4.173 1.00 98.06 94 TYR A N 1
ATOM 761 C CA . TYR A 1 94 ? 1.095 5.032 3.802 1.00 98.06 94 TYR A CA 1
ATOM 762 C C . TYR A 1 94 ? 0.076 4.681 2.730 1.00 98.06 94 TYR A C 1
ATOM 764 O O . TYR A 1 94 ? 0.384 3.910 1.820 1.00 98.06 94 TYR A O 1
ATOM 772 N N . ALA A 1 95 ? -1.129 5.235 2.831 1.00 96.69 95 ALA A N 1
ATOM 773 C CA . ALA A 1 95 ? -2.163 5.015 1.837 1.00 96.69 95 ALA A CA 1
ATOM 774 C C . ALA A 1 95 ? -2.926 6.310 1.561 1.00 96.69 95 ALA A C 1
ATOM 776 O O . ALA A 1 95 ? -3.344 7.013 2.478 1.00 96.69 95 ALA A O 1
ATOM 777 N N . TYR A 1 96 ? -3.157 6.579 0.285 1.00 94.81 96 TYR A N 1
ATOM 778 C CA . TYR A 1 96 ? -3.996 7.662 -0.199 1.00 94.81 96 TYR A CA 1
ATOM 779 C C . TYR A 1 96 ? -4.980 7.112 -1.225 1.00 94.81 96 TYR A C 1
ATOM 781 O O . TYR A 1 96 ? -4.655 6.196 -1.981 1.00 94.81 96 TYR A O 1
ATOM 789 N N . GLY A 1 97 ? -6.180 7.677 -1.242 1.00 92.44 97 GLY A N 1
ATOM 790 C CA . GLY A 1 97 ? -7.194 7.349 -2.221 1.00 92.44 97 GLY A CA 1
ATOM 791 C C . GLY A 1 97 ? -7.983 8.592 -2.597 1.00 92.44 97 GLY A C 1
ATOM 792 O O . GLY A 1 97 ? -8.452 9.315 -1.718 1.00 92.44 97 GLY A O 1
ATOM 793 N N . ASP A 1 98 ? -8.128 8.808 -3.894 1.00 90.19 98 ASP A N 1
ATOM 794 C CA . ASP A 1 98 ? -8.979 9.821 -4.498 1.00 90.19 98 ASP A CA 1
ATOM 795 C C . ASP A 1 98 ? -10.079 9.114 -5.292 1.00 90.19 98 ASP A C 1
ATOM 797 O O . ASP A 1 98 ? -9.800 8.215 -6.084 1.00 90.19 98 ASP A O 1
ATOM 801 N N . PHE A 1 99 ? -11.333 9.476 -5.041 1.00 87.31 99 PHE A N 1
ATOM 802 C CA . PHE A 1 99 ? -12.510 8.830 -5.626 1.00 87.31 99 PHE A CA 1
ATOM 803 C C . PHE A 1 99 ? -13.438 9.924 -6.139 1.00 87.31 99 PHE A C 1
ATOM 805 O O . PHE A 1 99 ? -14.395 10.317 -5.461 1.00 87.31 99 PHE A O 1
ATOM 812 N N . PHE A 1 100 ? -13.120 10.455 -7.317 1.00 77.69 100 PHE A N 1
ATOM 813 C CA . PHE A 1 100 ? -13.838 11.573 -7.909 1.00 77.69 100 PHE A CA 1
ATOM 814 C C . PHE A 1 100 ? -14.724 11.106 -9.067 1.00 77.69 100 PHE A C 1
ATOM 816 O O . PHE A 1 100 ? -14.272 10.833 -10.174 1.00 77.69 100 PHE A O 1
ATOM 823 N N . GLY A 1 101 ? -16.036 11.060 -8.823 1.00 76.94 101 GLY A N 1
ATOM 824 C CA . GLY A 1 101 ? -17.008 10.678 -9.847 1.00 76.94 101 GLY A CA 1
ATOM 825 C C . GLY A 1 101 ? -16.931 9.190 -10.202 1.00 76.94 101 GLY A C 1
ATOM 826 O O . GLY A 1 101 ? -17.127 8.345 -9.328 1.00 76.94 101 GLY A O 1
ATOM 827 N N . ALA A 1 102 ? -16.743 8.889 -11.489 1.00 76.50 102 ALA A N 1
ATOM 828 C CA . ALA A 1 102 ? -16.555 7.523 -11.981 1.00 76.50 102 ALA A CA 1
ATOM 829 C C . ALA A 1 102 ? -15.100 7.043 -11.843 1.00 76.50 102 ALA A C 1
ATOM 831 O O . ALA A 1 102 ? -14.873 5.833 -11.835 1.00 76.50 102 ALA A O 1
ATOM 832 N N . ASP A 1 103 ? -14.163 7.980 -11.671 1.00 85.62 103 ASP A N 1
ATOM 833 C CA . ASP A 1 103 ? -12.738 7.697 -11.649 1.00 85.62 103 ASP A CA 1
ATOM 834 C C . ASP A 1 103 ? -12.210 7.562 -10.228 1.00 85.62 103 ASP A C 1
ATOM 836 O O . ASP A 1 103 ? -12.719 8.163 -9.271 1.00 85.62 103 ASP A O 1
ATOM 840 N N . TYR A 1 104 ? -11.157 6.767 -10.081 1.00 89.88 104 TYR A N 1
ATOM 841 C CA . TYR A 1 104 ? -10.454 6.651 -8.820 1.00 89.88 104 TYR A CA 1
ATOM 842 C C . TYR A 1 104 ? -8.957 6.480 -9.011 1.00 89.88 104 TYR A C 1
ATOM 844 O O . TYR A 1 104 ? -8.475 6.063 -10.061 1.00 89.88 104 TYR A O 1
ATOM 852 N N . LYS A 1 105 ? -8.227 6.790 -7.945 1.00 91.44 105 LYS A N 1
ATOM 853 C CA . LYS A 1 105 ? -6.783 6.643 -7.836 1.00 91.44 105 LYS A CA 1
ATOM 854 C C . LYS A 1 105 ? -6.433 6.240 -6.415 1.00 91.44 105 LYS A C 1
ATOM 856 O O . LYS A 1 105 ? -6.930 6.820 -5.457 1.00 91.44 105 LYS A O 1
ATOM 861 N N . VAL A 1 106 ? -5.551 5.266 -6.268 1.00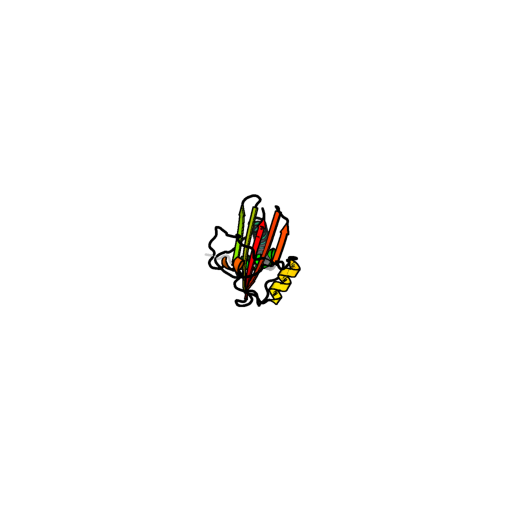 94.31 106 VAL A N 1
ATOM 862 C CA . VAL A 1 106 ? -5.066 4.756 -4.990 1.00 94.31 106 VAL A CA 1
ATOM 863 C C . VAL A 1 106 ? -3.555 4.649 -5.048 1.00 94.31 106 VAL A C 1
ATOM 865 O O . VAL A 1 106 ? -3.002 4.027 -5.951 1.00 94.31 106 VAL A O 1
ATOM 868 N N . LEU A 1 107 ? -2.898 5.243 -4.056 1.00 95.50 107 LEU A N 1
ATOM 869 C CA . LEU A 1 107 ? -1.454 5.201 -3.859 1.00 95.50 107 LEU A CA 1
ATOM 870 C C . LEU A 1 107 ? -1.168 4.507 -2.533 1.00 95.50 107 LEU A C 1
ATOM 872 O O . LEU A 1 107 ? -1.745 4.871 -1.507 1.00 95.50 107 LEU A O 1
ATOM 876 N N . ILE A 1 108 ? -0.275 3.520 -2.533 1.00 97.62 108 ILE A N 1
ATOM 877 C CA . ILE A 1 108 ? 0.185 2.863 -1.306 1.00 97.62 108 ILE A CA 1
ATOM 878 C C . ILE A 1 108 ? 1.705 2.743 -1.349 1.00 97.62 108 ILE A C 1
ATOM 880 O O . ILE A 1 108 ? 2.256 2.145 -2.270 1.00 97.62 108 ILE A O 1
ATOM 884 N N . ALA A 1 109 ? 2.383 3.270 -0.333 1.00 98.06 109 ALA A N 1
ATOM 885 C CA . ALA A 1 109 ? 3.820 3.097 -0.147 1.00 98.06 109 ALA A CA 1
ATOM 886 C C . ALA A 1 109 ? 4.092 2.334 1.147 1.00 98.06 109 ALA A C 1
ATOM 888 O O . ALA A 1 109 ? 3.431 2.561 2.159 1.00 98.06 109 ALA A O 1
ATOM 889 N N . PHE A 1 110 ? 5.044 1.404 1.114 1.00 98.69 110 PHE A N 1
ATOM 890 C CA . PHE A 1 110 ? 5.362 0.557 2.262 1.00 98.69 110 PHE A CA 1
ATOM 891 C C . PHE A 1 110 ? 6.775 -0.015 2.167 1.00 98.69 110 PHE A C 1
ATOM 893 O O . PHE A 1 110 ? 7.368 -0.113 1.094 1.00 98.69 110 PHE A O 1
ATOM 900 N N . SER A 1 111 ? 7.321 -0.422 3.307 1.00 98.69 111 SER A N 1
ATOM 901 C CA . SER A 1 111 ? 8.548 -1.210 3.385 1.00 98.69 111 SER A CA 1
ATOM 902 C C . SER A 1 111 ? 8.205 -2.689 3.511 1.00 98.69 111 SER A C 1
ATOM 904 O O . SER A 1 111 ? 7.325 -3.042 4.291 1.00 98.69 111 SER A O 1
ATOM 906 N N . CYS A 1 112 ? 8.891 -3.556 2.768 1.00 98.56 112 CYS A N 1
ATOM 907 C CA . CYS A 1 112 ? 8.744 -5.009 2.878 1.00 98.56 112 CYS A CA 1
ATOM 908 C C . CYS A 1 112 ? 9.948 -5.738 2.273 1.00 98.56 112 CYS A C 1
ATOM 910 O O . CYS A 1 112 ? 10.808 -5.127 1.642 1.00 98.56 112 CYS A O 1
ATOM 912 N N . ASN A 1 113 ? 10.000 -7.059 2.437 1.00 97.88 113 ASN A N 1
ATOM 913 C CA . ASN A 1 113 ? 10.975 -7.876 1.721 1.00 97.88 113 ASN A CA 1
ATOM 914 C C . ASN A 1 113 ? 10.442 -8.354 0.354 1.00 97.88 113 ASN A C 1
ATOM 916 O O . ASN A 1 113 ? 9.244 -8.343 0.065 1.00 97.88 113 ASN A O 1
ATOM 920 N N . ALA A 1 114 ? 11.345 -8.887 -0.471 1.00 97.62 114 ALA A N 1
ATOM 921 C CA . ALA A 1 114 ? 11.010 -9.389 -1.803 1.00 97.62 114 ALA A CA 1
ATOM 922 C C . ALA A 1 114 ? 9.996 -10.554 -1.803 1.00 97.62 114 ALA A C 1
ATOM 924 O O . ALA A 1 114 ? 9.330 -10.786 -2.811 1.00 97.62 114 ALA A O 1
ATOM 925 N N . ASN A 1 115 ? 9.867 -11.311 -0.706 1.00 98.25 115 ASN A N 1
ATOM 926 C CA . ASN A 1 115 ? 8.886 -12.394 -0.618 1.00 98.25 115 ASN A CA 1
ATOM 927 C C . ASN A 1 115 ? 7.453 -11.849 -0.557 1.00 98.25 115 ASN A C 1
ATOM 929 O O . ASN A 1 115 ? 6.557 -12.429 -1.164 1.00 98.25 115 ASN A O 1
ATOM 933 N N . THR A 1 116 ? 7.239 -10.722 0.123 1.00 98.44 116 THR A N 1
ATOM 934 C CA . THR A 1 116 ? 5.944 -10.032 0.128 1.00 98.44 116 THR A CA 1
ATOM 935 C C . THR A 1 116 ? 5.582 -9.546 -1.271 1.00 98.44 116 THR A C 1
ATOM 937 O O . THR A 1 116 ? 4.479 -9.816 -1.736 1.00 98.44 116 THR A O 1
ATOM 940 N N . ILE A 1 117 ? 6.532 -8.955 -2.000 1.00 98.38 117 ILE A N 1
ATOM 941 C CA . ILE A 1 117 ? 6.317 -8.519 -3.390 1.00 98.38 117 ILE A CA 1
ATOM 942 C C . ILE A 1 117 ? 5.893 -9.672 -4.293 1.00 98.38 117 ILE A C 1
ATOM 944 O O . ILE A 1 117 ? 4.919 -9.537 -5.024 1.00 98.38 117 ILE A O 1
ATOM 948 N N . LYS A 1 118 ? 6.555 -10.832 -4.199 1.00 98.44 118 LYS A N 1
ATOM 949 C CA . LYS A 1 118 ? 6.165 -12.022 -4.973 1.00 98.44 118 LYS A CA 1
ATOM 950 C C . LYS A 1 118 ? 4.706 -12.415 -4.735 1.00 98.44 118 LYS A C 1
ATOM 952 O O . LYS A 1 118 ? 3.995 -12.688 -5.696 1.00 98.44 118 LYS A O 1
ATOM 957 N N . LYS A 1 119 ? 4.248 -12.389 -3.479 1.00 98.56 119 LYS A N 1
ATOM 958 C CA . LYS A 1 119 ? 2.849 -12.689 -3.132 1.00 98.56 119 LYS A CA 1
ATOM 959 C C . LYS A 1 119 ? 1.878 -11.664 -3.710 1.00 98.56 119 LYS A C 1
ATOM 961 O O . LYS A 1 119 ? 0.821 -12.054 -4.189 1.00 98.56 119 LYS A O 1
ATOM 966 N N . VAL A 1 120 ? 2.228 -10.375 -3.677 1.00 98.50 120 VAL A N 1
ATOM 967 C CA . VAL A 1 120 ? 1.400 -9.309 -4.269 1.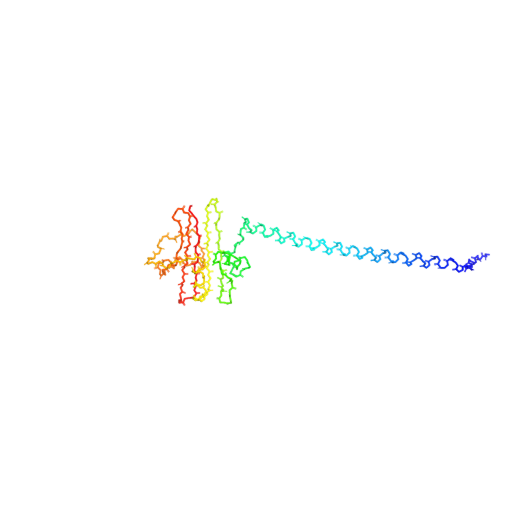00 98.50 120 VAL A CA 1
ATOM 968 C C . VAL A 1 120 ? 1.291 -9.507 -5.778 1.00 98.50 120 VAL A C 1
ATOM 970 O O . VAL A 1 120 ? 0.187 -9.513 -6.312 1.00 98.50 120 VAL A O 1
ATOM 973 N N . VAL A 1 121 ? 2.422 -9.726 -6.456 1.00 98.50 121 VAL A N 1
ATOM 974 C CA . VAL A 1 121 ? 2.485 -9.983 -7.903 1.00 98.50 121 VAL A CA 1
ATOM 975 C C . VAL A 1 121 ? 1.613 -11.177 -8.288 1.00 98.50 121 VAL A C 1
ATOM 977 O O . VAL A 1 121 ? 0.834 -11.077 -9.232 1.00 98.50 121 VAL A O 1
ATOM 980 N N . GLU A 1 122 ? 1.681 -12.274 -7.532 1.00 98.38 122 GLU A N 1
ATOM 981 C CA . GLU A 1 122 ? 0.850 -13.459 -7.757 1.00 98.38 122 GLU A CA 1
ATOM 982 C C . GLU A 1 122 ? -0.643 -13.178 -7.525 1.00 98.38 122 GLU A C 1
ATOM 984 O O . GLU A 1 122 ? -1.462 -13.441 -8.406 1.00 98.38 122 GLU A O 1
ATOM 989 N N . ALA A 1 123 ? -1.005 -12.596 -6.376 1.00 97.94 123 ALA A N 1
ATOM 990 C CA . ALA A 1 123 ? -2.398 -12.324 -6.015 1.00 97.94 123 ALA A CA 1
ATOM 991 C C . ALA A 1 123 ? -3.081 -11.378 -7.014 1.00 97.94 123 ALA A C 1
ATOM 993 O O . ALA A 1 123 ? -4.221 -11.602 -7.425 1.00 97.94 123 ALA A O 1
ATOM 994 N N . LYS A 1 124 ? -2.356 -10.344 -7.446 1.00 96.94 124 LYS A N 1
ATOM 995 C CA . LYS A 1 124 ? -2.833 -9.323 -8.382 1.00 96.94 124 LYS A CA 1
ATOM 996 C C . LYS A 1 124 ? -2.626 -9.686 -9.852 1.00 96.94 124 LYS A C 1
ATOM 998 O O . LYS A 1 124 ? -3.069 -8.922 -10.705 1.00 96.94 124 LYS A O 1
ATOM 1003 N N . LYS A 1 125 ? -1.992 -10.829 -10.145 1.00 97.44 125 LYS A N 1
ATOM 1004 C CA . LYS A 1 125 ? -1.635 -11.276 -11.502 1.00 97.44 125 LYS A CA 1
ATOM 1005 C C . LYS A 1 125 ? -0.846 -10.212 -12.277 1.00 97.44 125 LYS A C 1
ATOM 1007 O O . LYS A 1 125 ? -1.132 -9.942 -13.438 1.00 97.44 125 LYS A O 1
ATOM 1012 N N . LEU A 1 126 ? 0.111 -9.574 -11.607 1.00 97.69 126 LEU A N 1
ATOM 1013 C CA . LEU A 1 126 ? 0.961 -8.560 -12.225 1.00 97.69 126 LEU A CA 1
ATOM 1014 C C . LEU A 1 126 ? 2.083 -9.233 -13.023 1.00 97.69 126 LEU A C 1
ATOM 1016 O O . LEU A 1 126 ? 2.571 -10.307 -12.662 1.00 97.69 126 LEU A O 1
ATOM 1020 N N . HIS A 1 127 ? 2.540 -8.571 -14.078 1.00 97.31 127 HIS A N 1
ATOM 1021 C CA . HIS A 1 127 ? 3.650 -9.026 -14.910 1.00 97.31 127 HIS A CA 1
ATOM 1022 C C . HIS A 1 127 ? 4.745 -7.965 -14.941 1.00 97.31 127 HIS A C 1
ATOM 1024 O O . HIS A 1 127 ? 4.447 -6.778 -14.964 1.00 97.31 127 HIS A O 1
ATOM 1030 N N . LEU A 1 128 ? 6.013 -8.383 -14.898 1.00 97.56 128 LEU A N 1
ATOM 1031 C CA . LEU A 1 128 ? 7.135 -7.446 -14.954 1.00 97.56 128 LEU A CA 1
ATOM 1032 C C . LEU A 1 128 ? 7.219 -6.820 -16.348 1.00 97.56 128 LEU A C 1
ATOM 1034 O O . LEU A 1 128 ? 7.321 -7.541 -17.344 1.00 97.56 128 LEU A O 1
ATOM 1038 N N . GLU A 1 129 ? 7.211 -5.494 -16.399 1.00 96.12 129 GLU A N 1
ATOM 1039 C CA . GLU A 1 129 ? 7.340 -4.739 -17.638 1.00 96.12 129 GLU A CA 1
ATOM 1040 C C . GLU A 1 129 ? 8.779 -4.724 -18.161 1.00 96.12 129 GLU A C 1
ATOM 1042 O O . GLU A 1 129 ? 9.749 -4.859 -17.411 1.00 96.12 129 GLU A O 1
ATOM 1047 N N . LYS A 1 130 ? 8.915 -4.549 -19.479 1.00 92.94 130 LYS A N 1
ATOM 1048 C CA . LYS A 1 130 ? 10.220 -4.432 -20.158 1.00 92.94 130 LYS A CA 1
ATOM 1049 C C . LYS A 1 130 ? 10.689 -2.990 -20.315 1.00 92.94 130 LYS A C 1
ATOM 1051 O O . LYS A 1 130 ? 11.839 -2.767 -20.681 1.00 92.94 130 LYS A O 1
ATOM 1056 N N . GLU A 1 131 ? 9.803 -2.038 -20.057 1.00 90.75 131 GLU A N 1
ATOM 1057 C CA . GLU A 1 131 ? 10.029 -0.613 -20.257 1.00 90.75 131 GLU A CA 1
ATOM 1058 C C . GLU A 1 131 ? 9.679 0.154 -18.983 1.00 90.75 131 GLU A C 1
ATOM 1060 O O . GLU A 1 131 ? 8.748 -0.201 -18.249 1.00 90.75 131 GLU A O 1
ATOM 1065 N N . LEU A 1 132 ? 10.448 1.209 -18.719 1.00 89.44 132 LEU A N 1
ATOM 1066 C CA . LEU A 1 132 ? 10.131 2.165 -17.666 1.00 89.44 132 LEU A CA 1
ATOM 1067 C C . LEU A 1 132 ? 8.838 2.901 -18.026 1.00 89.44 132 LEU A C 1
ATOM 1069 O O . LEU A 1 132 ? 8.526 3.099 -19.198 1.00 89.44 132 LEU A O 1
ATOM 1073 N N . GLN A 1 133 ? 8.066 3.276 -17.011 1.00 81.94 133 GLN A N 1
ATOM 1074 C CA . GLN A 1 133 ? 6.772 3.928 -17.207 1.00 81.94 133 GLN A CA 1
ATOM 1075 C C . GLN A 1 133 ? 6.923 5.412 -16.892 1.00 81.94 133 GLN A C 1
ATOM 1077 O O . GLN A 1 133 ? 6.701 5.841 -15.764 1.00 81.94 133 GLN A O 1
ATOM 1082 N N . GLU A 1 134 ? 7.346 6.186 -17.885 1.00 70.31 134 GLU A N 1
ATOM 1083 C CA . GLU A 1 134 ? 7.473 7.637 -17.760 1.00 70.31 134 GLU A CA 1
ATOM 1084 C C . GLU A 1 134 ? 6.098 8.329 -17.834 1.00 70.31 134 GLU A C 1
ATOM 1086 O O . GLU A 1 134 ? 5.165 7.831 -18.461 1.00 70.31 134 GLU A O 1
ATOM 1091 N N . GLY A 1 135 ? 5.967 9.499 -17.201 1.00 63.47 135 GLY A N 1
ATOM 1092 C CA . GLY A 1 135 ? 4.779 10.355 -17.339 1.00 63.47 135 GLY A CA 1
ATOM 1093 C C . GLY A 1 135 ? 3.622 10.076 -16.372 1.00 63.47 135 GLY A C 1
ATOM 1094 O O . GLY A 1 135 ? 2.605 10.761 -16.446 1.00 63.47 135 GLY A O 1
ATOM 1095 N N . LEU A 1 136 ? 3.773 9.140 -15.430 1.00 71.94 136 LEU A N 1
ATOM 1096 C CA . LEU A 1 136 ? 2.852 8.983 -14.297 1.00 71.94 136 LEU A CA 1
ATOM 1097 C C . LEU A 1 136 ? 3.164 10.043 -13.226 1.00 71.94 136 LEU A C 1
ATOM 1099 O O . LEU A 1 136 ? 3.801 9.749 -12.217 1.00 71.94 136 LEU A O 1
ATOM 1103 N N . ILE A 1 137 ? 2.768 11.288 -13.495 1.00 64.50 137 ILE A N 1
ATOM 1104 C CA . ILE A 1 137 ? 2.925 12.430 -12.583 1.00 64.50 137 ILE A CA 1
ATOM 1105 C C . ILE A 1 137 ? 1.573 12.714 -11.932 1.00 64.50 137 ILE A C 1
ATOM 1107 O O . ILE A 1 137 ? 0.555 12.799 -12.622 1.00 64.50 137 ILE A O 1
ATOM 1111 N N . PHE A 1 138 ? 1.565 12.875 -10.611 1.00 71.06 138 PHE A N 1
ATOM 1112 C CA . PHE A 1 138 ? 0.356 13.165 -9.845 1.00 71.06 138 PHE A CA 1
ATOM 1113 C C . PHE A 1 138 ? 0.425 14.578 -9.266 1.00 71.06 138 PHE A C 1
ATOM 1115 O O . PHE A 1 138 ? 1.499 15.119 -9.032 1.00 71.06 138 PHE A O 1
ATOM 1122 N N . SER A 1 139 ? -0.731 15.213 -9.071 1.00 70.50 139 SER A N 1
ATOM 1123 C CA . SER A 1 139 ? -0.812 16.556 -8.483 1.00 70.50 139 SER A CA 1
ATOM 1124 C C . SER A 1 139 ? -0.495 16.579 -6.988 1.00 70.50 139 SER A C 1
ATOM 1126 O O . SER A 1 139 ? -0.209 17.641 -6.437 1.00 70.50 139 SER A O 1
ATOM 1128 N N . GLU A 1 140 ? -0.593 15.432 -6.318 1.00 80.00 140 GLU A N 1
ATOM 1129 C CA . GLU A 1 140 ? -0.411 15.315 -4.879 1.00 80.00 140 GLU A CA 1
ATOM 1130 C C . GLU A 1 140 ? 1.057 15.069 -4.528 1.00 80.00 140 GLU A C 1
ATOM 1132 O O . GLU A 1 140 ? 1.604 14.001 -4.796 1.00 80.00 140 GLU A O 1
ATOM 1137 N N . ASP A 1 141 ? 1.669 16.041 -3.855 1.00 85.44 141 ASP A N 1
ATOM 1138 C CA . ASP A 1 141 ? 3.025 15.916 -3.326 1.00 85.44 141 ASP A CA 1
ATOM 1139 C C . ASP A 1 141 ? 2.996 15.225 -1.954 1.00 85.44 141 ASP A C 1
ATOM 1141 O O . ASP A 1 141 ? 2.680 15.825 -0.918 1.00 85.44 141 ASP A O 1
ATOM 1145 N N . PHE A 1 142 ? 3.293 13.926 -1.954 1.00 91.69 142 PHE A N 1
ATOM 1146 C CA . PHE A 1 142 ? 3.475 13.146 -0.739 1.00 91.69 142 PHE A CA 1
ATOM 1147 C C . PHE A 1 142 ? 4.954 12.858 -0.509 1.00 91.69 142 PHE A C 1
ATOM 1149 O O . PHE A 1 142 ? 5.590 12.158 -1.288 1.00 91.69 142 PHE A O 1
ATOM 1156 N N . THR A 1 143 ? 5.480 13.259 0.650 1.00 93.44 143 THR A N 1
ATOM 1157 C CA . THR A 1 143 ? 6.892 13.026 1.021 1.00 93.44 143 THR A CA 1
ATOM 1158 C C . THR A 1 143 ? 7.292 11.547 1.082 1.00 93.44 143 THR A C 1
ATOM 1160 O O . THR A 1 143 ? 8.480 11.219 1.076 1.00 93.44 143 THR A O 1
ATOM 1163 N N . TRP A 1 144 ? 6.315 10.642 1.170 1.00 94.62 144 TRP A N 1
ATOM 1164 C CA . TRP A 1 144 ? 6.508 9.193 1.161 1.00 94.62 144 TRP A CA 1
ATOM 1165 C C . TRP A 1 144 ? 6.378 8.559 -0.230 1.00 94.62 144 TRP A C 1
ATOM 1167 O O . TRP A 1 144 ? 6.720 7.383 -0.366 1.00 94.62 144 TRP A O 1
ATOM 1177 N N . TRP A 1 145 ? 5.914 9.292 -1.246 1.00 93.75 145 TRP A N 1
ATOM 1178 C CA . TRP A 1 145 ? 5.801 8.824 -2.627 1.00 93.75 145 TRP A CA 1
ATOM 1179 C C . TRP A 1 145 ? 6.997 9.320 -3.445 1.00 93.75 145 TRP A C 1
ATOM 1181 O O . TRP A 1 145 ? 7.185 10.515 -3.637 1.00 93.75 145 TRP A O 1
ATOM 1191 N N . ASP A 1 146 ? 7.837 8.398 -3.913 1.00 91.00 146 ASP A N 1
ATOM 1192 C CA . ASP A 1 146 ? 9.004 8.744 -4.726 1.00 91.00 146 ASP A CA 1
ATOM 1193 C C . ASP A 1 146 ? 8.630 8.704 -6.208 1.00 91.00 146 ASP A C 1
ATOM 1195 O O . ASP A 1 146 ? 8.658 7.640 -6.820 1.00 91.00 146 ASP A O 1
ATOM 1199 N N . GLU A 1 147 ? 8.308 9.850 -6.803 1.00 87.88 147 GLU A N 1
ATOM 1200 C CA . GLU A 1 147 ? 7.961 9.933 -8.229 1.00 87.88 147 GLU A CA 1
ATOM 1201 C C . GLU A 1 147 ? 9.096 9.466 -9.153 1.00 87.88 147 GLU A C 1
ATOM 1203 O O . GLU A 1 147 ? 8.851 8.937 -10.242 1.00 87.88 147 GLU A O 1
ATOM 1208 N N . THR A 1 148 ? 10.351 9.584 -8.702 1.00 89.81 148 THR A N 1
ATOM 1209 C CA . THR A 1 148 ? 11.525 9.177 -9.486 1.00 89.81 148 THR A CA 1
ATOM 1210 C C . THR A 1 148 ? 11.648 7.660 -9.612 1.00 89.81 148 THR A C 1
ATOM 1212 O O . THR A 1 148 ? 12.391 7.176 -10.469 1.00 89.81 148 THR A O 1
ATOM 1215 N N . ILE A 1 149 ? 10.897 6.883 -8.813 1.00 90.94 149 ILE A N 1
ATOM 1216 C CA . ILE A 1 149 ? 10.893 5.417 -8.890 1.00 90.94 149 ILE A CA 1
ATOM 1217 C C . ILE A 1 149 ? 10.545 4.923 -10.299 1.00 90.94 149 ILE A C 1
ATOM 1219 O O . ILE A 1 149 ? 11.135 3.956 -10.784 1.00 90.94 149 ILE A O 1
ATOM 1223 N N . THR A 1 150 ? 9.648 5.642 -10.975 1.00 88.88 150 THR A N 1
ATOM 1224 C CA . THR A 1 150 ? 9.137 5.332 -12.315 1.00 88.88 150 THR A CA 1
ATOM 1225 C C . THR A 1 150 ? 10.219 5.368 -13.397 1.00 88.88 150 THR A C 1
ATOM 1227 O O . THR A 1 150 ? 10.116 4.659 -14.396 1.00 88.88 150 THR A O 1
ATOM 1230 N N . GLN A 1 151 ? 11.290 6.131 -13.158 1.00 90.12 151 GLN A N 1
ATOM 1231 C CA . GLN A 1 151 ? 12.419 6.335 -14.070 1.00 90.12 151 GLN A CA 1
ATOM 1232 C C . GLN A 1 151 ? 13.597 5.393 -13.787 1.00 90.12 151 GLN A C 1
ATOM 1234 O O . GLN A 1 151 ? 14.563 5.360 -14.545 1.00 90.12 151 GLN A O 1
ATOM 1239 N N . ARG A 1 152 ? 13.568 4.652 -12.672 1.00 92.12 152 ARG A N 1
ATOM 1240 C CA . ARG A 1 152 ? 14.715 3.846 -12.213 1.00 92.12 152 ARG A CA 1
ATOM 1241 C C . ARG A 1 152 ? 14.384 2.384 -11.930 1.00 92.12 152 ARG A C 1
ATOM 1243 O O . ARG A 1 152 ? 15.298 1.566 -11.859 1.00 92.12 152 ARG A O 1
ATOM 1250 N N . VAL A 1 153 ? 13.106 2.039 -11.776 1.00 94.56 153 VAL A N 1
ATOM 1251 C CA . VAL A 1 153 ? 12.646 0.670 -11.517 1.00 94.56 153 VAL A CA 1
ATOM 1252 C C . VAL A 1 153 ? 11.568 0.283 -12.523 1.00 94.56 153 VAL A C 1
ATOM 1254 O O . VAL A 1 153 ? 10.593 1.003 -12.719 1.00 94.56 153 VAL A O 1
ATOM 1257 N N . TYR A 1 154 ? 11.720 -0.894 -13.128 1.00 95.69 154 TYR A N 1
ATOM 1258 C CA . TYR A 1 154 ? 10.680 -1.496 -13.960 1.00 95.69 154 TYR A CA 1
ATOM 1259 C C . TYR A 1 154 ? 9.503 -1.946 -13.079 1.00 95.69 154 TYR A C 1
ATOM 1261 O O . TYR A 1 154 ? 9.726 -2.707 -12.129 1.00 95.69 154 TYR A O 1
ATOM 1269 N N . PRO A 1 155 ? 8.264 -1.498 -13.350 1.00 96.69 155 PRO A N 1
ATOM 1270 C CA . PRO A 1 155 ? 7.110 -1.931 -12.577 1.00 96.69 155 PRO A CA 1
ATOM 1271 C C . PRO A 1 155 ? 6.675 -3.347 -12.933 1.00 96.69 155 PRO A C 1
ATOM 1273 O O . PRO A 1 155 ? 6.850 -3.821 -14.055 1.00 96.69 155 PRO A O 1
ATOM 1276 N N . TYR A 1 156 ? 5.985 -3.979 -11.992 1.00 97.94 156 TYR A N 1
ATOM 1277 C CA . TYR A 1 156 ? 4.989 -4.985 -12.323 1.00 97.94 156 TYR A CA 1
ATOM 1278 C C . TYR A 1 156 ? 3.673 -4.289 -12.665 1.00 97.94 156 TYR A C 1
ATOM 1280 O O . TYR A 1 156 ? 3.268 -3.374 -11.948 1.00 97.94 156 TYR A O 1
ATOM 1288 N N . LYS A 1 157 ? 2.994 -4.731 -13.720 1.00 96.69 157 LYS A N 1
ATOM 1289 C CA . LYS A 1 157 ? 1.780 -4.102 -14.239 1.00 96.69 157 LYS A CA 1
ATOM 1290 C C . LYS A 1 157 ? 0.692 -5.134 -14.531 1.00 96.69 157 LYS A C 1
ATOM 1292 O O . LYS A 1 157 ? 0.980 -6.268 -14.912 1.00 96.69 157 LYS A O 1
ATOM 1297 N N . ALA A 1 158 ? -0.560 -4.735 -14.345 1.00 97.00 158 ALA A N 1
ATOM 1298 C CA . ALA A 1 158 ? -1.734 -5.377 -14.934 1.00 97.00 158 ALA A CA 1
ATOM 1299 C C . ALA A 1 158 ? -2.808 -4.318 -15.167 1.00 97.00 158 ALA A C 1
ATOM 1301 O O . ALA A 1 158 ? -2.827 -3.297 -14.484 1.00 97.00 158 ALA A O 1
ATOM 1302 N N . GLY A 1 159 ? -3.713 -4.561 -16.101 1.00 94.56 159 GLY A N 1
ATOM 1303 C CA . GLY A 1 159 ? -4.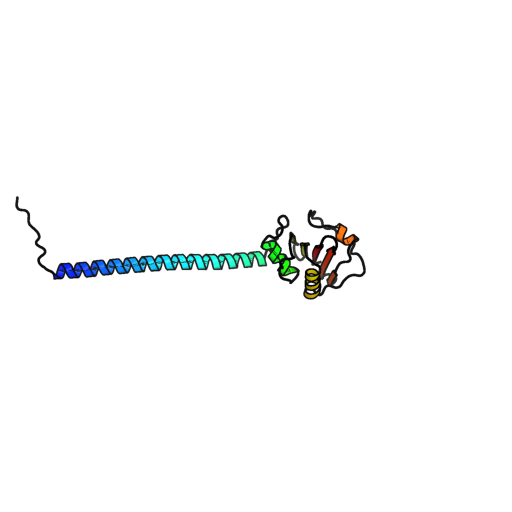818 -3.652 -16.356 1.00 94.56 159 GLY A CA 1
ATOM 1304 C C . GLY A 1 159 ? -5.491 -3.919 -17.680 1.00 94.56 159 GLY A C 1
ATOM 1305 O O . GLY A 1 159 ? -5.164 -4.879 -18.382 1.00 94.56 159 GLY A O 1
ATOM 1306 N N . GLU A 1 160 ? -6.438 -3.051 -17.982 1.00 93.06 160 GLU A N 1
ATOM 1307 C CA . GLU A 1 160 ? -7.232 -3.056 -19.194 1.00 93.06 160 GLU A CA 1
ATOM 1308 C C . GLU A 1 160 ? -7.299 -1.626 -19.728 1.00 93.06 160 GLU A C 1
ATOM 1310 O O . GLU A 1 160 ? -7.593 -0.672 -19.000 1.00 93.06 160 GLU A O 1
ATOM 1315 N N . GLU A 1 161 ? -6.978 -1.482 -21.012 1.00 88.88 161 GLU A N 1
ATOM 1316 C CA . GLU A 1 161 ? -6.978 -0.194 -21.692 1.00 88.88 161 GLU A CA 1
ATOM 1317 C C . GLU A 1 161 ? -8.360 0.465 -21.599 1.00 88.88 161 GLU A C 1
ATOM 1319 O O . GLU A 1 161 ? -9.380 -0.198 -21.766 1.00 88.88 161 GLU A O 1
ATOM 1324 N N . TYR A 1 162 ? -8.385 1.772 -21.318 1.00 85.69 162 TYR A N 1
ATOM 1325 C CA . TYR A 1 162 ? -9.608 2.558 -21.101 1.00 85.69 162 TYR A CA 1
ATOM 1326 C C . TYR A 1 162 ? -10.492 2.111 -19.925 1.00 85.69 162 TYR A C 1
ATOM 1328 O O . TYR A 1 162 ? -11.651 2.511 -19.865 1.00 85.69 162 TYR A O 1
ATOM 1336 N N . ALA A 1 163 ? -9.976 1.292 -19.003 1.00 90.00 163 ALA A N 1
ATOM 1337 C CA . ALA A 1 163 ? -10.727 0.880 -17.822 1.00 90.00 163 ALA A CA 1
ATOM 1338 C C . ALA A 1 163 ? -9.937 1.113 -16.533 1.00 90.00 163 ALA A C 1
ATOM 1340 O O . ALA A 1 163 ? -10.330 1.931 -15.705 1.00 90.00 163 ALA A O 1
ATOM 1341 N N . TRP A 1 164 ? -8.831 0.396 -16.338 1.00 93.44 164 TRP A N 1
ATOM 1342 C CA . TRP A 1 164 ? -8.057 0.480 -15.100 1.00 93.44 164 TRP A CA 1
ATOM 1343 C C . TRP A 1 164 ? -6.633 -0.026 -15.278 1.00 93.44 164 TRP A C 1
ATOM 1345 O O . TRP A 1 164 ? -6.352 -0.881 -16.119 1.00 93.44 164 TRP A O 1
ATOM 1355 N N . TRP A 1 165 ? -5.738 0.460 -14.425 1.00 94.88 165 TRP A N 1
ATOM 1356 C CA . TRP A 1 165 ? -4.355 0.013 -14.371 1.00 94.88 165 TRP A CA 1
ATOM 1357 C C . TRP A 1 165 ? -3.859 -0.130 -12.938 1.00 94.88 165 TRP A C 1
ATOM 1359 O O . TRP A 1 165 ? -4.126 0.719 -12.093 1.00 94.88 165 TRP A O 1
ATOM 1369 N N . ASN A 1 166 ? -3.060 -1.173 -12.715 1.00 95.94 166 ASN A N 1
ATOM 1370 C CA . ASN A 1 166 ? -2.301 -1.439 -11.500 1.00 95.94 166 ASN A CA 1
ATOM 1371 C C . ASN A 1 166 ? -0.810 -1.439 -11.821 1.00 95.94 166 ASN A C 1
ATOM 1373 O O . ASN A 1 166 ? -0.376 -2.116 -12.756 1.00 95.94 166 ASN A O 1
ATOM 1377 N N . TYR A 1 167 ? -0.028 -0.770 -10.986 1.00 96.94 167 TYR A N 1
ATOM 1378 C CA . TYR A 1 167 ? 1.424 -0.750 -11.037 1.00 96.94 167 TYR A CA 1
ATOM 1379 C C . TYR A 1 167 ? 2.001 -1.041 -9.655 1.00 96.94 167 TYR A C 1
ATOM 1381 O O . TYR A 1 167 ? 1.484 -0.587 -8.635 1.00 96.94 167 TYR A O 1
ATOM 1389 N N . LEU A 1 168 ? 3.101 -1.785 -9.626 1.00 98.06 168 LEU A N 1
ATOM 1390 C CA . LEU A 1 168 ? 3.876 -2.055 -8.425 1.00 98.06 168 LEU A CA 1
ATOM 1391 C C . LEU A 1 168 ? 5.364 -1.910 -8.734 1.00 98.06 168 LEU A C 1
ATOM 1393 O O . LEU A 1 168 ? 5.932 -2.714 -9.471 1.00 98.06 168 LEU A O 1
ATOM 1397 N N . TRP A 1 169 ? 6.010 -0.933 -8.112 1.00 97.75 169 TRP A N 1
ATOM 1398 C CA . TRP A 1 169 ? 7.463 -0.792 -8.112 1.00 97.75 169 TRP A CA 1
ATOM 1399 C C . TRP A 1 169 ? 8.034 -1.319 -6.804 1.00 97.75 169 TRP A C 1
ATOM 1401 O O . TRP A 1 169 ? 7.458 -1.109 -5.737 1.00 97.75 169 TRP A O 1
ATOM 1411 N N . TYR A 1 170 ? 9.191 -1.974 -6.877 1.00 98.00 170 TYR A N 1
ATOM 1412 C CA . TYR A 1 170 ? 9.928 -2.413 -5.698 1.00 98.00 170 TYR A CA 1
ATOM 1413 C C . TYR A 1 170 ? 11.412 -2.092 -5.835 1.00 98.00 170 TYR A C 1
ATOM 1415 O O . TYR A 1 170 ? 12.104 -2.630 -6.699 1.00 98.00 170 TYR A O 1
ATOM 1423 N N . ASP A 1 171 ? 11.901 -1.238 -4.945 1.00 97.00 171 ASP A N 1
ATOM 1424 C CA . ASP A 1 171 ? 13.313 -0.925 -4.804 1.00 97.00 171 ASP A CA 1
ATOM 1425 C C . ASP A 1 171 ? 13.945 -1.890 -3.793 1.00 97.00 171 ASP A C 1
ATOM 1427 O O . ASP A 1 171 ? 13.779 -1.763 -2.576 1.00 97.00 171 ASP A O 1
ATOM 1431 N N . ALA A 1 172 ? 14.693 -2.867 -4.305 1.00 95.75 172 ALA A N 1
ATOM 1432 C CA . ALA A 1 172 ? 15.356 -3.868 -3.478 1.00 95.75 172 ALA A CA 1
ATOM 1433 C C . ALA A 1 172 ? 16.471 -3.287 -2.589 1.00 95.75 172 ALA A C 1
ATOM 1435 O O . ALA A 1 172 ? 16.770 -3.880 -1.553 1.00 95.75 172 ALA A O 1
ATOM 1436 N N . ALA A 1 173 ? 17.074 -2.149 -2.956 1.00 95.38 173 ALA A N 1
ATOM 1437 C CA . ALA A 1 173 ? 18.144 -1.532 -2.173 1.00 95.38 173 ALA A CA 1
ATOM 1438 C C . ALA A 1 173 ? 17.596 -0.861 -0.909 1.00 95.38 173 ALA A C 1
ATOM 1440 O O . ALA A 1 173 ? 18.209 -0.935 0.154 1.00 95.38 173 ALA A O 1
ATOM 1441 N N . THR A 1 174 ? 16.421 -0.239 -1.015 1.00 96.44 174 THR A N 1
ATOM 1442 C CA . THR A 1 174 ? 15.760 0.435 0.114 1.00 96.44 174 THR A CA 1
ATOM 1443 C C . THR A 1 174 ? 14.678 -0.415 0.780 1.00 96.44 174 THR A C 1
ATOM 1445 O O . THR A 1 174 ? 14.157 -0.024 1.825 1.00 96.44 174 THR A O 1
ATOM 1448 N N . CYS A 1 175 ? 14.354 -1.581 0.207 1.00 97.81 175 CYS A N 1
ATOM 1449 C CA . CYS A 1 175 ? 13.241 -2.440 0.619 1.00 97.81 175 CYS A CA 1
ATOM 1450 C C . CYS A 1 175 ? 11.899 -1.686 0.651 1.00 97.81 175 CYS A C 1
ATOM 1452 O O . CYS A 1 175 ? 11.052 -1.949 1.508 1.00 97.81 175 CYS A O 1
ATOM 1454 N N . LYS A 1 176 ? 11.715 -0.724 -0.261 1.00 98.12 176 LYS A N 1
ATOM 1455 C CA . LYS A 1 176 ? 10.491 0.074 -0.393 1.00 98.12 176 LYS A CA 1
ATOM 1456 C C . LYS A 1 176 ? 9.715 -0.326 -1.634 1.00 98.12 176 LYS A C 1
ATOM 1458 O O . LYS A 1 176 ? 10.292 -0.637 -2.674 1.00 98.12 176 LYS A O 1
ATOM 1463 N N . ALA A 1 177 ? 8.401 -0.292 -1.510 1.00 98.31 177 ALA A N 1
ATOM 1464 C CA . ALA A 1 177 ? 7.466 -0.602 -2.565 1.00 98.31 177 ALA A CA 1
ATOM 1465 C C . ALA A 1 177 ? 6.458 0.530 -2.731 1.00 98.31 177 ALA A C 1
ATOM 1467 O O . ALA A 1 177 ? 6.064 1.168 -1.752 1.00 98.31 177 ALA A O 1
ATOM 1468 N N . TYR A 1 178 ? 6.036 0.729 -3.973 1.00 97.56 178 TYR A N 1
ATOM 1469 C CA . TYR A 1 178 ? 5.094 1.761 -4.380 1.00 97.56 178 TYR A CA 1
ATOM 1470 C C . TYR A 1 178 ? 4.037 1.094 -5.247 1.00 97.56 178 TYR A C 1
ATOM 1472 O O . TYR A 1 178 ? 4.363 0.489 -6.266 1.00 97.56 178 TYR A O 1
ATOM 1480 N N . TYR A 1 179 ? 2.788 1.153 -4.811 1.00 97.44 179 TYR A N 1
ATOM 1481 C CA . TYR A 1 179 ? 1.636 0.616 -5.514 1.00 97.44 179 TYR A CA 1
ATOM 1482 C C . TYR A 1 179 ? 0.749 1.764 -5.971 1.00 97.44 179 TYR A C 1
ATOM 1484 O O . TYR A 1 179 ? 0.430 2.654 -5.182 1.00 97.44 179 TYR A O 1
ATOM 1492 N N . LEU A 1 180 ? 0.348 1.712 -7.233 1.00 95.31 180 LEU A N 1
ATOM 1493 C CA . LEU A 1 180 ? -0.600 2.625 -7.847 1.00 95.31 180 LEU A CA 1
ATOM 1494 C C . LEU A 1 180 ? -1.708 1.798 -8.483 1.00 95.31 180 LEU A C 1
ATOM 1496 O O . LEU A 1 180 ? -1.432 0.882 -9.253 1.00 95.31 180 LEU A O 1
ATOM 1500 N N . GLU A 1 181 ? -2.945 2.176 -8.222 1.00 94.50 181 GLU A N 1
ATOM 1501 C CA . GLU A 1 181 ? -4.112 1.684 -8.941 1.00 94.50 181 GLU A CA 1
ATOM 1502 C C . GLU A 1 181 ? -4.980 2.873 -9.336 1.00 94.50 181 GLU A C 1
ATOM 1504 O O . GLU A 1 181 ? -5.222 3.747 -8.508 1.00 94.50 181 GLU A O 1
ATOM 1509 N N . TYR A 1 182 ? -5.436 2.935 -10.583 1.00 92.38 182 TYR A N 1
ATOM 1510 C CA . TYR A 1 182 ? -6.364 3.977 -11.020 1.00 92.38 182 TYR A CA 1
ATOM 1511 C C . TYR A 1 182 ? -7.291 3.488 -12.130 1.00 92.38 182 TYR A C 1
ATOM 1513 O O . TYR A 1 182 ? -6.965 2.533 -12.839 1.00 92.38 182 TYR A O 1
ATOM 1521 N N . SER A 1 183 ? -8.427 4.166 -12.289 1.00 91.00 183 SER A N 1
ATOM 1522 C CA . SER A 1 183 ? -9.339 4.004 -13.426 1.00 91.00 183 SER A CA 1
ATOM 1523 C C . SER A 1 183 ? -9.308 5.205 -14.367 1.00 91.00 183 SER A C 1
ATOM 1525 O O . SER A 1 183 ? -8.790 6.266 -14.010 1.00 91.00 183 SER A O 1
ATOM 1527 N N . MET A 1 184 ? -9.828 5.001 -15.576 1.00 79.88 184 MET A N 1
ATOM 1528 C CA . MET A 1 184 ? -9.932 6.000 -16.644 1.00 79.88 184 MET A CA 1
ATOM 1529 C C . MET A 1 184 ? -11.373 6.187 -17.110 1.00 79.88 184 MET A C 1
ATOM 1531 O O . MET A 1 184 ? -12.150 5.213 -16.969 1.00 79.88 184 MET A O 1
#

pLDDT: mean 85.43, std 14.9, range [37.34, 98.69]

Sequence (184 aa):
MKYVAFQLRNPVFLLVFITIVTACHTVERKGKQLAEKAKQTATEVRDTVSKRVDKWVDKRFPAFDAYQPDTEHNKSRFSAYLQVPVTSDVKNIYAYGDFFGADYKVLIAFSCNANTIKKVVEAKKLHLEKELQEGLIFSEDFTWWDETITQRVYPYKAGEEYAWWNYLWYDAATCKAYYLEYSM

Foldseek 3Di:
DDDDDPPPPDVVVVVVVVVVVVVVVVVVVVVVVVVVVVVVVVVVVVVVVVVVVVVVCCVVPPDFDQDDFPDPSQQVVCCVPLVDHDDPQKTRWHKDKDDDDPKIKIKIKIAGAVVSVVSSCVRVVWAFDPDQDPDPDDPDDRPRDDPCLSVPFTWTKDDDPQFKIWTWTADNVRRMIMIMIITD

Organism: NCBI:txid1737353

Radius of gyration: 32.96 Å; chains: 1; bounding box: 70×31×104 Å